Protein AF-A0A433B9A4-F1 (afdb_monomer)

Radius of gyration: 22.25 Å; Cα contacts (8 Å, |Δi|>4): 228; chains: 1; bounding box: 51×51×78 Å

Structure (mmCIF, N/CA/C/O backbone):
data_AF-A0A433B9A4-F1
#
_entry.id   AF-A0A433B9A4-F1
#
loop_
_atom_site.group_PDB
_atom_site.id
_atom_site.type_symbol
_atom_site.label_atom_id
_atom_site.label_alt_id
_atom_site.label_comp_id
_atom_site.label_asym_id
_atom_site.label_entity_id
_atom_site.label_seq_id
_atom_site.pdbx_PDB_ins_code
_atom_site.Cartn_x
_atom_site.Cartn_y
_atom_site.Cartn_z
_atom_site.occupancy
_atom_site.B_iso_or_equiv
_atom_site.auth_seq_id
_atom_site.auth_comp_id
_atom_site.auth_asym_id
_atom_site.auth_atom_id
_atom_site.pdbx_PDB_model_num
ATOM 1 N N . MET A 1 1 ? 5.596 29.756 -20.435 1.00 32.88 1 MET A N 1
ATOM 2 C CA . MET A 1 1 ? 4.342 29.156 -20.938 1.00 32.88 1 MET A CA 1
ATOM 3 C C . MET A 1 1 ? 4.020 27.939 -20.073 1.00 32.88 1 MET A C 1
ATOM 5 O O . MET A 1 1 ? 4.367 26.839 -20.456 1.00 32.88 1 MET A O 1
ATOM 9 N N . SER A 1 2 ? 3.648 28.043 -18.791 1.00 40.81 2 SER A N 1
ATOM 10 C CA . SER A 1 2 ? 2.499 28.721 -18.153 1.00 40.81 2 SER A CA 1
ATOM 11 C C . SER A 1 2 ? 1.181 28.430 -18.855 1.00 40.81 2 SER A C 1
ATOM 13 O O . SER A 1 2 ? 1.059 28.845 -20.002 1.00 40.81 2 SER A O 1
ATOM 15 N N . LEU A 1 3 ? 0.266 27.735 -18.163 1.00 27.86 3 LEU A N 1
ATOM 16 C CA . LEU A 1 3 ? -1.198 27.897 -18.197 1.00 27.86 3 LEU A CA 1
ATOM 17 C C . LEU A 1 3 ? -1.839 26.916 -17.190 1.00 27.86 3 LEU A C 1
ATOM 19 O O . LEU A 1 3 ? -2.413 25.891 -17.539 1.00 27.86 3 LEU A O 1
ATOM 23 N N . LEU A 1 4 ? -1.691 27.248 -15.906 1.00 36.28 4 LEU A N 1
ATOM 24 C CA . LEU A 1 4 ? -2.606 26.842 -14.839 1.00 36.28 4 LEU A CA 1
ATOM 25 C C . LEU A 1 4 ? -3.619 27.989 -14.703 1.00 36.28 4 LEU A C 1
ATOM 27 O O . LEU A 1 4 ? -3.313 29.044 -14.152 1.00 36.28 4 LEU A O 1
ATOM 31 N N . SER A 1 5 ? -4.800 27.805 -15.279 1.00 31.12 5 SER A N 1
ATOM 32 C CA . SER A 1 5 ? -6.015 28.602 -15.074 1.00 31.12 5 SER A CA 1
ATOM 33 C C . SER A 1 5 ? -7.192 27.621 -15.236 1.00 31.12 5 SER A C 1
ATOM 35 O O . SER A 1 5 ? -7.079 26.654 -15.976 1.00 31.12 5 SER A O 1
ATOM 37 N N . LEU A 1 6 ? -8.323 27.706 -14.538 1.00 26.66 6 LEU A N 1
ATOM 38 C CA . LEU A 1 6 ? -9.050 28.898 -14.149 1.00 26.66 6 LEU A CA 1
ATOM 39 C C . LEU A 1 6 ? -10.069 28.556 -13.037 1.00 26.66 6 LEU A C 1
ATOM 41 O O . LEU A 1 6 ? -10.872 27.637 -13.156 1.00 26.66 6 LEU A O 1
ATOM 45 N N . VAL A 1 7 ? -9.989 29.334 -11.959 1.00 28.73 7 VAL A N 1
ATOM 46 C CA . VAL A 1 7 ? -11.060 29.879 -11.107 1.00 28.73 7 VAL A CA 1
ATOM 47 C C . VAL A 1 7 ? -12.505 29.469 -11.435 1.00 28.73 7 VAL A C 1
ATOM 49 O O . VAL A 1 7 ? -13.042 29.904 -12.445 1.00 28.73 7 VAL A O 1
ATOM 52 N N . LEU A 1 8 ? -13.183 28.850 -10.459 1.00 27.45 8 LEU A N 1
ATOM 53 C CA . LEU A 1 8 ? -14.557 29.202 -10.070 1.00 27.45 8 LEU A CA 1
ATOM 54 C C . LEU A 1 8 ? -14.711 29.074 -8.538 1.00 27.45 8 LEU A C 1
ATOM 56 O O . LEU A 1 8 ? -14.925 27.993 -7.997 1.00 27.45 8 LEU A O 1
ATOM 60 N N . ARG A 1 9 ? -14.600 30.205 -7.829 1.00 27.55 9 ARG A N 1
ATOM 61 C CA . ARG A 1 9 ? -15.150 30.418 -6.477 1.00 27.55 9 ARG A CA 1
ATOM 62 C C . ARG A 1 9 ? -16.242 31.469 -6.592 1.00 27.55 9 ARG A C 1
ATOM 64 O O . ARG A 1 9 ? -15.954 32.516 -7.165 1.00 27.55 9 ARG A O 1
ATOM 71 N N . ASN A 1 10 ? -17.399 31.251 -5.961 1.00 30.45 10 ASN A N 1
ATOM 72 C CA . ASN A 1 10 ? -18.105 32.293 -5.200 1.00 30.45 10 ASN A CA 1
ATOM 73 C C . ASN A 1 10 ? -19.218 31.699 -4.281 1.00 30.45 10 ASN A C 1
ATOM 75 O O . ASN A 1 10 ? -19.436 30.493 -4.353 1.00 30.45 10 ASN A O 1
ATOM 79 N N . PRO A 1 11 ? -19.874 32.463 -3.374 1.00 37.62 11 PRO A N 1
ATOM 80 C CA . PRO A 1 11 ? -19.556 32.500 -1.932 1.00 37.62 11 PRO A CA 1
ATOM 81 C C . PRO A 1 11 ? -20.807 32.362 -1.017 1.00 37.62 11 PRO A C 1
ATOM 83 O O . PRO A 1 11 ? -21.912 32.259 -1.545 1.00 37.62 11 PRO A O 1
ATOM 86 N N . ARG A 1 12 ? -20.634 32.453 0.326 1.00 26.58 12 ARG A N 1
ATOM 87 C CA . ARG A 1 12 ? -21.522 33.077 1.375 1.00 26.58 12 ARG A CA 1
ATOM 88 C C . ARG A 1 12 ? -21.393 32.365 2.748 1.00 26.58 12 ARG A C 1
ATOM 90 O O . ARG A 1 12 ? -21.538 31.153 2.794 1.00 26.58 12 ARG A O 1
ATOM 97 N N . THR A 1 13 ? -20.814 33.005 3.789 1.00 28.53 13 THR A N 1
ATOM 98 C CA . THR A 1 13 ? -21.444 33.771 4.924 1.00 28.53 13 THR A CA 1
ATOM 99 C C . THR A 1 13 ? -22.304 32.876 5.851 1.00 28.53 13 THR A C 1
ATOM 101 O O . THR A 1 13 ? -23.030 32.049 5.330 1.00 28.53 13 THR A O 1
ATOM 104 N N . THR A 1 14 ? -22.362 32.924 7.193 1.00 25.27 14 THR A N 1
ATOM 105 C CA . THR A 1 14 ? -21.965 33.879 8.252 1.00 25.27 14 THR A CA 1
ATOM 106 C C . THR A 1 14 ? -22.206 33.226 9.639 1.00 25.27 14 THR A C 1
ATOM 108 O O . THR A 1 14 ? -23.175 32.500 9.799 1.00 25.27 14 THR A O 1
ATOM 111 N N . SER A 1 15 ? -21.318 33.536 10.591 1.00 24.58 15 SER A N 1
ATOM 112 C CA . SER A 1 15 ? -21.376 33.715 12.069 1.00 24.58 15 SER A CA 1
ATOM 113 C C . SER A 1 15 ? -22.583 33.367 12.994 1.00 24.58 15 SER A C 1
ATOM 115 O O . SER A 1 15 ? -23.736 33.533 12.612 1.00 24.58 15 SER A O 1
ATOM 117 N N . LEU A 1 16 ? -22.214 33.153 14.286 1.00 24.38 16 LEU A N 1
ATOM 118 C CA . LEU A 1 16 ? -22.933 33.258 15.596 1.00 24.38 16 LEU A CA 1
ATOM 119 C C . LEU A 1 16 ? -23.772 32.049 16.070 1.00 24.38 16 LEU A C 1
ATOM 121 O O . LEU A 1 16 ? -24.501 31.468 15.286 1.00 24.38 16 LEU A O 1
ATOM 125 N N . SER A 1 17 ? -23.851 31.642 17.347 1.00 23.88 17 SER A N 1
ATOM 126 C CA . SER A 1 17 ? -23.101 31.844 18.605 1.00 23.88 17 SER A CA 1
ATOM 127 C C . SER A 1 17 ? -23.7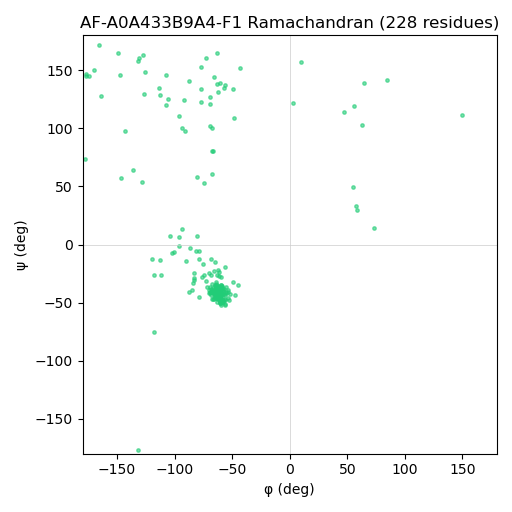63 30.969 19.698 1.00 23.88 17 SER A C 1
ATOM 129 O O . SER A 1 17 ? -24.984 30.879 19.702 1.00 23.88 17 SER A O 1
ATOM 131 N N . LEU A 1 18 ? -22.967 30.445 20.646 1.00 25.67 18 LEU A N 1
ATOM 132 C CA . LEU A 1 18 ? -23.285 30.108 22.057 1.00 25.67 18 LEU A CA 1
ATOM 133 C C . LEU A 1 18 ? -24.460 29.151 22.383 1.00 25.67 18 LEU A C 1
ATOM 135 O O . LEU A 1 18 ? -25.606 29.524 22.207 1.00 25.67 18 LEU A O 1
ATOM 139 N N . PHE A 1 19 ? -24.182 28.003 23.026 1.00 27.38 19 PHE A N 1
ATOM 140 C CA . PHE A 1 19 ? -24.814 27.587 24.300 1.00 27.38 19 PHE A CA 1
ATOM 141 C C . PHE A 1 19 ? -24.127 26.344 24.927 1.00 27.38 19 PHE A C 1
ATOM 143 O O . PHE A 1 19 ? -23.535 25.513 24.246 1.00 27.38 19 PHE A O 1
ATOM 150 N N . ASN A 1 20 ? -24.190 26.312 26.259 1.00 25.28 20 ASN A N 1
ATOM 151 C CA . ASN A 1 20 ? -23.534 25.496 27.295 1.00 25.28 20 ASN A CA 1
ATOM 152 C C . ASN A 1 20 ? -23.382 23.961 27.130 1.00 25.28 20 ASN A C 1
ATOM 154 O O . ASN A 1 20 ? -24.246 23.276 26.594 1.00 25.28 20 ASN A O 1
ATOM 158 N N . ARG A 1 21 ? -22.315 23.427 27.759 1.00 27.70 21 ARG A N 1
ATOM 159 C CA . ARG A 1 21 ? -22.070 21.998 28.080 1.00 27.70 21 ARG A CA 1
ATOM 160 C C . ARG A 1 21 ? -22.963 21.493 29.231 1.00 27.70 21 ARG A C 1
ATOM 162 O O . ARG A 1 21 ? -23.332 22.281 30.099 1.00 27.70 21 ARG A O 1
ATOM 169 N N . PRO A 1 22 ? -23.126 20.161 29.348 1.00 26.33 22 PRO A N 1
ATOM 170 C CA . PRO A 1 22 ? -22.621 19.484 30.550 1.00 26.33 22 PRO A CA 1
ATOM 171 C C . PRO A 1 22 ? -21.768 18.233 30.247 1.00 26.33 22 PRO A C 1
ATOM 173 O O . PRO A 1 22 ? -21.773 17.687 29.148 1.00 26.33 22 PRO A O 1
ATOM 176 N N . HIS A 1 23 ? -20.966 17.834 31.238 1.00 33.28 23 HIS A N 1
ATOM 177 C CA . HIS A 1 23 ? -19.971 16.754 31.213 1.00 33.28 23 HIS A CA 1
ATOM 178 C C . HIS A 1 23 ? -20.542 15.344 30.971 1.00 33.28 23 HIS A C 1
ATOM 180 O O . HIS A 1 23 ? -21.485 14.948 31.645 1.00 33.28 23 HIS A O 1
ATOM 186 N N . SER A 1 24 ? -19.867 14.534 30.141 1.00 25.58 24 SER A N 1
ATOM 187 C CA . SER A 1 24 ? -19.472 13.147 30.473 1.00 25.58 24 SER A CA 1
ATOM 188 C C . SER A 1 24 ? -18.642 12.495 29.353 1.00 25.58 24 SER A C 1
ATOM 190 O O . SER A 1 24 ? -18.855 12.753 28.174 1.00 25.58 24 SER A O 1
ATOM 192 N N . THR A 1 25 ? -17.685 11.664 29.785 1.00 24.98 25 THR A N 1
ATOM 193 C CA . THR A 1 25 ? -16.886 10.677 29.029 1.00 24.98 25 THR A CA 1
ATOM 194 C C . THR A 1 25 ? -15.974 11.230 27.924 1.00 24.98 25 THR A C 1
ATOM 196 O O . THR A 1 25 ? -16.406 11.540 26.820 1.00 24.98 25 THR A O 1
ATOM 199 N N . GLN A 1 26 ? -14.666 11.318 28.207 1.00 26.97 26 GLN A N 1
ATOM 200 C CA . GLN A 1 26 ? -13.634 11.597 27.199 1.00 26.97 26 GLN A CA 1
ATOM 201 C C . GLN A 1 26 ? -13.514 10.416 26.221 1.00 26.97 26 GLN A C 1
ATOM 203 O O . GLN A 1 26 ? -12.623 9.581 26.330 1.00 26.97 26 GLN A O 1
ATOM 208 N N . THR A 1 27 ? -14.408 10.348 25.240 1.00 30.27 27 THR A N 1
ATOM 209 C CA . THR A 1 27 ? -14.073 9.767 23.941 1.00 30.27 27 THR A CA 1
ATOM 210 C C . THR A 1 27 ? -13.096 10.748 23.304 1.00 30.27 27 THR A C 1
ATOM 212 O O . THR A 1 27 ? -13.409 11.933 23.185 1.00 30.27 27 THR A O 1
ATOM 215 N N . SER A 1 28 ? -11.885 10.313 22.968 1.00 35.38 28 SER A N 1
ATOM 216 C CA . SER A 1 28 ? -10.898 11.143 22.274 1.00 35.38 28 SER A CA 1
ATOM 217 C C . SER A 1 28 ? -11.400 11.462 20.864 1.00 35.38 28 SER A C 1
ATOM 219 O O . SER A 1 28 ? -11.026 10.806 19.897 1.00 35.38 28 SER A O 1
ATOM 221 N N . VAL A 1 29 ? -12.294 12.446 20.744 1.00 40.84 29 VAL A N 1
ATOM 222 C CA . VAL A 1 29 ? -12.803 12.940 19.465 1.00 40.84 29 VAL A CA 1
ATOM 223 C C . VAL A 1 29 ? -11.642 13.632 18.759 1.00 40.84 29 VAL A C 1
ATOM 225 O O . VAL A 1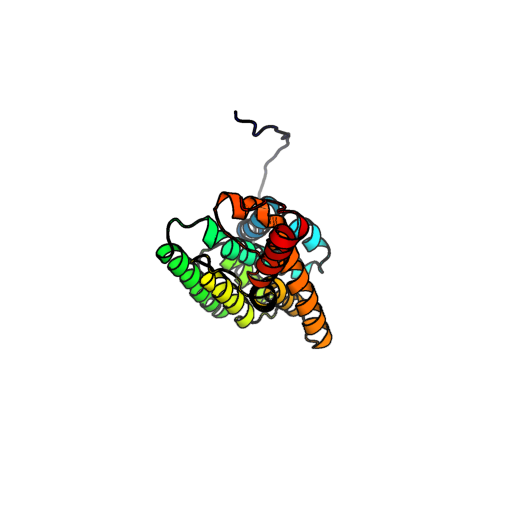 29 ? -11.277 14.761 19.087 1.00 40.84 29 VAL A O 1
ATOM 228 N N . ILE A 1 30 ? -11.019 12.931 17.814 1.00 48.12 30 ILE A N 1
ATOM 229 C CA . ILE A 1 30 ? -10.023 13.521 16.923 1.00 48.12 30 ILE A CA 1
ATOM 230 C C . ILE A 1 30 ? -10.735 14.617 16.106 1.00 48.12 30 ILE A C 1
ATOM 232 O O . ILE A 1 30 ? -11.816 14.360 15.571 1.00 48.12 30 ILE A O 1
ATOM 236 N N . PRO A 1 31 ? -10.185 15.843 16.005 1.00 49.34 31 PRO A N 1
ATOM 237 C CA . PRO A 1 31 ? -10.833 16.926 15.275 1.00 49.34 31 PRO A CA 1
ATOM 238 C C . PRO A 1 31 ? -11.110 16.544 13.816 1.00 49.34 31 PRO A C 1
ATOM 240 O O . PRO A 1 31 ? -10.227 16.028 13.128 1.00 49.34 31 PRO A O 1
ATOM 243 N N . LYS A 1 32 ? -12.326 16.849 13.348 1.00 52.47 32 LYS A N 1
ATOM 244 C CA . LYS A 1 32 ? -12.839 16.621 11.983 1.00 52.47 32 LYS A CA 1
ATOM 245 C C . LYS A 1 32 ? -11.845 17.022 10.874 1.00 52.47 32 LYS A C 1
ATOM 247 O O . LYS A 1 32 ? -11.692 16.284 9.906 1.00 52.47 32 LYS A O 1
ATOM 252 N N . GLU A 1 33 ? -11.072 18.087 11.109 1.00 54.12 33 GLU A N 1
ATOM 253 C CA . GLU A 1 33 ? -9.977 18.578 10.250 1.00 54.12 33 GLU A CA 1
ATOM 254 C C . GLU A 1 33 ? -8.972 17.502 9.811 1.00 54.12 33 GLU A C 1
ATOM 256 O O . GLU A 1 33 ? -8.399 17.588 8.727 1.00 54.12 33 GLU A O 1
ATOM 261 N N . LYS A 1 34 ? -8.723 16.480 10.637 1.00 52.62 34 LYS A N 1
ATOM 262 C CA . LYS A 1 34 ? -7.694 15.471 10.344 1.00 52.62 34 LYS A CA 1
ATOM 263 C C . LYS A 1 34 ? -8.203 14.366 9.416 1.00 52.62 34 LYS A C 1
ATOM 265 O O . LYS A 1 34 ? -7.433 13.855 8.607 1.00 52.62 34 LYS A O 1
ATOM 270 N N . LEU A 1 35 ? -9.498 14.045 9.482 1.00 55.69 35 LEU A N 1
ATOM 271 C CA . LEU A 1 35 ? -10.164 13.150 8.528 1.00 55.69 35 LEU A CA 1
ATOM 272 C C . LEU A 1 35 ? -10.339 13.843 7.165 1.00 55.69 35 LEU A C 1
ATOM 274 O O . LEU A 1 35 ? -10.155 13.222 6.117 1.00 55.69 35 LEU A O 1
ATOM 278 N N . ASP A 1 36 ? -10.607 15.152 7.201 1.00 63.56 36 ASP A N 1
ATOM 279 C CA . ASP A 1 36 ? -10.679 16.011 6.017 1.00 63.56 36 ASP A CA 1
ATOM 280 C C . ASP A 1 36 ? -9.346 16.027 5.246 1.00 63.56 36 ASP A C 1
ATOM 282 O O . ASP A 1 36 ? -9.348 16.148 4.022 1.00 63.56 36 ASP A O 1
ATOM 286 N N . SER A 1 37 ? -8.210 15.814 5.925 1.00 72.31 37 SER A N 1
ATOM 287 C CA . SER A 1 37 ? -6.898 15.682 5.280 1.00 72.31 37 SER A CA 1
ATOM 288 C C . SER A 1 37 ? -6.785 14.414 4.425 1.00 72.31 37 SER A C 1
ATOM 290 O O . SER A 1 37 ? -6.381 14.513 3.271 1.00 72.31 37 SER A O 1
ATOM 292 N N . ALA A 1 38 ? -7.194 13.239 4.922 1.00 76.25 38 ALA A N 1
ATOM 293 C CA . ALA A 1 38 ? -7.149 11.999 4.134 1.00 76.25 38 ALA A CA 1
ATOM 294 C C . ALA A 1 38 ? -8.092 12.058 2.918 1.00 76.25 38 ALA A C 1
ATOM 296 O O . ALA A 1 38 ? -7.729 11.651 1.813 1.00 76.25 38 ALA A O 1
ATOM 297 N N . LEU A 1 39 ? -9.285 12.625 3.111 1.00 82.94 39 LEU A N 1
ATOM 298 C CA . LEU A 1 39 ? -10.245 12.862 2.036 1.00 82.94 39 LEU A CA 1
ATOM 299 C C . LEU A 1 39 ? -9.707 13.870 1.008 1.00 82.94 39 LEU A C 1
ATOM 301 O O . LEU A 1 39 ? -9.815 13.626 -0.194 1.00 82.94 39 LEU A O 1
ATOM 305 N N . GLY A 1 40 ? -9.099 14.969 1.463 1.00 84.00 40 GLY A N 1
ATOM 306 C CA . GLY A 1 40 ? -8.460 15.974 0.611 1.00 84.00 40 GLY A CA 1
ATOM 307 C C . GLY A 1 40 ? -7.333 15.387 -0.239 1.00 84.00 40 GLY A C 1
ATOM 308 O O . GLY A 1 40 ? -7.334 15.572 -1.453 1.00 84.00 40 GLY A O 1
ATOM 309 N N . PHE A 1 41 ? -6.456 14.581 0.369 1.00 79.56 41 PHE A N 1
ATOM 310 C CA . PHE A 1 41 ? -5.399 13.848 -0.338 1.00 79.56 41 PHE A CA 1
ATOM 311 C C . PHE A 1 41 ? -5.964 12.965 -1.452 1.00 79.56 41 PHE A C 1
ATOM 313 O O . PHE A 1 41 ? -5.483 13.015 -2.581 1.00 79.56 41 PHE A O 1
ATOM 320 N N . CYS A 1 42 ? -7.010 12.185 -1.159 1.00 85.81 42 CYS A N 1
ATOM 321 C CA . CYS A 1 42 ? -7.649 11.347 -2.173 1.00 85.81 42 CYS A CA 1
ATOM 322 C C . CYS A 1 42 ? -8.264 12.199 -3.289 1.00 85.81 42 CYS A C 1
ATOM 324 O O . CYS A 1 42 ? -8.107 11.886 -4.461 1.00 85.81 42 CYS A O 1
ATOM 326 N N . ARG A 1 43 ? -8.930 13.306 -2.950 1.00 89.00 43 ARG A N 1
ATOM 327 C CA . ARG A 1 43 ? -9.556 14.187 -3.942 1.00 89.00 43 ARG A CA 1
ATOM 328 C C . ARG A 1 43 ? -8.540 14.823 -4.895 1.00 89.00 43 ARG A C 1
ATOM 330 O O . ARG A 1 43 ? -8.862 15.011 -6.065 1.00 89.00 43 ARG A O 1
ATOM 337 N N . GLU A 1 44 ? -7.357 15.172 -4.402 1.00 88.38 44 GLU A N 1
ATOM 338 C CA . GLU A 1 44 ? -6.313 15.841 -5.184 1.00 88.38 44 GLU A CA 1
ATOM 339 C C . GLU A 1 44 ? -5.435 14.864 -5.974 1.00 88.38 44 GLU A C 1
ATOM 341 O O . GLU A 1 44 ? -5.069 15.158 -7.111 1.00 88.38 44 GLU A O 1
ATOM 346 N N . LEU A 1 45 ? -5.101 13.709 -5.389 1.00 86.00 45 LEU A N 1
ATOM 347 C CA . LEU A 1 45 ? -4.073 12.802 -5.914 1.00 86.00 45 LEU A CA 1
ATOM 348 C C . LEU A 1 45 ? -4.621 11.460 -6.426 1.00 86.00 45 LEU A C 1
ATOM 350 O O . LEU A 1 45 ? -3.902 10.744 -7.120 1.00 86.00 45 LEU A O 1
ATOM 354 N N . ASP A 1 46 ? -5.873 11.115 -6.114 1.00 88.75 46 ASP A N 1
ATOM 355 C CA . ASP A 1 46 ? -6.522 9.859 -6.517 1.00 88.75 46 ASP A CA 1
ATOM 356 C C . ASP A 1 46 ? -8.033 10.060 -6.757 1.00 88.75 46 ASP A C 1
ATOM 358 O O . ASP A 1 46 ? -8.898 9.454 -6.116 1.00 88.75 46 ASP A O 1
ATOM 362 N N . TYR A 1 47 ? -8.353 10.986 -7.669 1.00 91.38 47 TYR A N 1
ATOM 363 C CA . TYR A 1 47 ? -9.724 11.442 -7.912 1.00 91.38 47 TYR A CA 1
ATOM 364 C C . TYR A 1 47 ? -10.675 10.307 -8.323 1.00 91.38 47 TYR A C 1
ATOM 366 O O . TYR A 1 47 ? -11.823 10.274 -7.883 1.00 91.38 47 TYR A O 1
ATOM 374 N N . GLU A 1 48 ? -10.195 9.353 -9.125 1.00 89.19 48 GLU A N 1
ATOM 375 C CA . GLU A 1 48 ? -10.982 8.191 -9.550 1.00 89.19 48 GLU A CA 1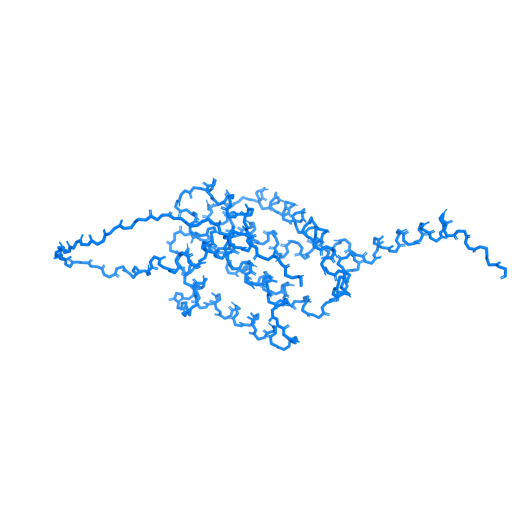
ATOM 376 C C . GLU A 1 48 ? -11.436 7.365 -8.342 1.00 89.19 48 GLU A C 1
ATOM 378 O O . GLU A 1 48 ? -12.628 7.102 -8.182 1.00 89.19 48 GLU A O 1
ATOM 383 N N . ASN A 1 49 ? -10.520 7.018 -7.430 1.00 89.56 49 ASN A N 1
ATOM 384 C CA . ASN A 1 49 ? -10.897 6.258 -6.241 1.00 89.56 49 ASN A CA 1
ATOM 385 C C . ASN A 1 49 ? -11.675 7.104 -5.233 1.00 89.56 49 ASN A C 1
ATOM 387 O O . ASN A 1 49 ? -12.557 6.563 -4.568 1.00 89.56 49 ASN A O 1
ATOM 391 N N . TYR A 1 50 ? -11.422 8.413 -5.148 1.00 92.00 50 TYR A N 1
ATOM 392 C CA . TYR A 1 50 ? -12.249 9.330 -4.359 1.00 92.00 50 TYR A CA 1
ATOM 393 C C . TYR A 1 50 ? -13.729 9.253 -4.771 1.00 92.00 50 TYR A C 1
ATOM 395 O O . TYR A 1 50 ? -14.598 9.195 -3.902 1.00 92.00 50 TYR A O 1
ATOM 403 N N . LEU A 1 51 ? -14.025 9.173 -6.074 1.00 93.81 51 LEU A N 1
ATOM 404 C CA . LEU A 1 51 ? -15.393 8.986 -6.573 1.00 93.81 51 LEU A CA 1
ATOM 405 C C . LEU A 1 51 ? -15.964 7.590 -6.280 1.00 93.81 51 LEU A C 1
ATOM 407 O O . LEU A 1 51 ? -17.183 7.439 -6.194 1.00 93.81 51 LEU A O 1
ATOM 411 N N . CYS A 1 52 ? -15.107 6.584 -6.102 1.00 93.00 52 CYS A N 1
ATOM 412 C CA . CYS A 1 52 ? -15.518 5.211 -5.811 1.00 93.00 52 CYS A CA 1
ATOM 413 C C . CYS A 1 52 ? -15.809 4.955 -4.321 1.00 93.00 52 CYS A C 1
ATOM 415 O O . CYS A 1 52 ? -16.634 4.101 -3.998 1.00 93.00 52 CYS A O 1
ATOM 417 N N . VAL A 1 53 ? -15.171 5.678 -3.390 1.00 93.88 53 VAL A N 1
ATOM 418 C CA . VAL A 1 53 ? -15.369 5.459 -1.941 1.00 93.88 53 VAL A CA 1
ATOM 419 C C . VAL A 1 53 ? -16.837 5.596 -1.486 1.00 93.88 53 VAL A C 1
ATOM 421 O O . VAL A 1 53 ? -17.270 4.779 -0.671 1.00 93.88 53 VAL A O 1
ATOM 424 N N . PRO A 1 54 ? -17.653 6.537 -2.004 1.00 94.44 54 PRO A N 1
ATOM 425 C CA . PRO A 1 54 ? -19.072 6.634 -1.657 1.00 94.44 54 PRO A CA 1
ATOM 426 C C . PRO A 1 54 ? -19.914 5.370 -1.901 1.00 94.44 54 PRO A C 1
ATOM 428 O O . PRO A 1 54 ? -20.983 5.256 -1.303 1.00 94.44 54 PRO A O 1
ATOM 431 N N . PHE A 1 55 ? -19.454 4.426 -2.734 1.00 94.31 55 PHE A N 1
ATOM 432 C CA . PHE A 1 55 ? -20.141 3.149 -2.968 1.00 94.31 55 PHE A CA 1
ATOM 433 C C . PHE A 1 55 ? -19.912 2.114 -1.854 1.00 94.31 55 PHE A C 1
ATOM 435 O O . PHE A 1 55 ? -20.638 1.124 -1.784 1.00 94.31 55 PHE A O 1
ATOM 442 N N . PHE A 1 56 ? -18.954 2.341 -0.951 1.00 94.12 56 PHE A N 1
ATOM 443 C CA . PHE A 1 56 ? -18.801 1.525 0.252 1.00 94.12 56 PHE A CA 1
ATOM 444 C C . PHE A 1 56 ? -19.858 1.902 1.309 1.00 94.12 56 PHE A C 1
ATOM 446 O O . PHE A 1 56 ? -20.285 3.062 1.369 1.00 94.12 56 PHE A O 1
ATOM 453 N N . PRO A 1 57 ? -20.260 0.973 2.201 1.00 93.25 57 PRO A N 1
ATOM 454 C CA . PRO A 1 57 ? -21.120 1.284 3.339 1.00 93.25 57 PRO A CA 1
ATOM 455 C C . PRO A 1 57 ? -20.624 2.494 4.143 1.00 93.25 57 PRO A C 1
ATOM 457 O O . PRO A 1 57 ? -19.447 2.583 4.491 1.00 93.25 57 PRO A O 1
ATOM 460 N N . ARG A 1 58 ? -21.532 3.419 4.488 1.00 92.25 58 ARG A N 1
ATOM 461 C CA . ARG A 1 58 ? -21.188 4.680 5.180 1.00 92.25 58 ARG A CA 1
ATOM 462 C C . ARG A 1 58 ? -20.253 4.518 6.391 1.00 92.25 58 ARG A C 1
ATOM 464 O O . ARG A 1 58 ? -19.324 5.318 6.483 1.00 92.25 58 ARG A O 1
ATOM 471 N N . PRO A 1 59 ? -20.433 3.522 7.286 1.00 91.69 59 PRO A N 1
ATOM 472 C CA . PRO A 1 59 ? -19.578 3.381 8.466 1.00 91.69 59 PRO A CA 1
ATOM 473 C C . PRO A 1 59 ? -18.098 3.136 8.148 1.00 91.69 59 PRO A C 1
ATOM 475 O O . PRO A 1 59 ? -17.247 3.511 8.945 1.00 91.69 59 PRO A O 1
ATOM 478 N N . ILE A 1 60 ? -17.781 2.548 6.989 1.00 94.00 60 ILE A N 1
ATOM 479 C CA . ILE A 1 60 ? -16.404 2.179 6.627 1.00 94.00 60 ILE A CA 1
ATOM 480 C C . ILE A 1 60 ? -15.749 3.146 5.636 1.00 94.00 60 ILE A C 1
ATOM 482 O O . ILE A 1 60 ? -14.555 3.034 5.371 1.00 94.00 60 ILE A O 1
ATOM 486 N N . GLN A 1 61 ? -16.491 4.115 5.090 1.00 94.38 61 GLN A N 1
ATOM 487 C CA . GLN A 1 61 ? -15.935 5.110 4.163 1.00 94.38 61 GLN A CA 1
ATOM 488 C C . GLN A 1 61 ? -14.723 5.867 4.747 1.00 94.38 61 GLN A C 1
ATOM 490 O O . GLN A 1 61 ? -13.741 6.032 4.021 1.00 94.38 61 GLN A O 1
ATOM 495 N N . PRO A 1 62 ? -14.702 6.271 6.038 1.00 92.75 62 PRO A N 1
ATOM 496 C CA . PRO A 1 62 ? -13.503 6.842 6.657 1.00 92.75 62 PRO A CA 1
ATOM 497 C C . PRO A 1 62 ? -12.273 5.931 6.572 1.00 92.75 62 PRO A C 1
ATOM 499 O O . PRO A 1 62 ? -11.186 6.397 6.230 1.00 92.75 62 PRO A O 1
ATOM 502 N N . ALA A 1 63 ? -12.448 4.629 6.827 1.00 94.88 63 ALA A N 1
ATOM 503 C CA . ALA A 1 63 ? -11.374 3.646 6.721 1.00 94.88 63 ALA A CA 1
ATOM 504 C C . ALA A 1 63 ? -10.874 3.532 5.275 1.00 94.88 63 ALA A C 1
ATOM 506 O O . ALA A 1 63 ? -9.669 3.528 5.039 1.00 94.88 63 ALA A O 1
ATOM 507 N N . GLN A 1 64 ? -11.784 3.537 4.299 1.00 95.88 64 GLN A N 1
ATOM 508 C CA . GLN A 1 64 ? -11.438 3.503 2.877 1.00 95.88 64 GLN A CA 1
ATOM 509 C C . GLN A 1 64 ? -10.590 4.709 2.453 1.00 95.88 64 GLN A C 1
ATOM 511 O O . GLN A 1 64 ? -9.560 4.530 1.802 1.00 95.88 64 GLN A O 1
ATOM 516 N N . TYR A 1 65 ? -10.954 5.926 2.869 1.00 94.88 65 TYR A N 1
ATOM 517 C CA . TYR A 1 65 ? -10.129 7.110 2.608 1.00 94.88 65 TYR A CA 1
ATOM 518 C C . TYR A 1 65 ? -8.764 7.034 3.304 1.00 94.88 65 TYR A C 1
ATOM 520 O O . TYR A 1 65 ? -7.759 7.392 2.695 1.00 94.88 65 TYR A O 1
ATOM 528 N N . ALA A 1 66 ? -8.693 6.536 4.543 1.00 95.81 66 ALA A N 1
ATOM 529 C CA . ALA A 1 66 ? -7.424 6.384 5.258 1.00 95.81 66 ALA A CA 1
ATOM 530 C C . ALA A 1 66 ? -6.479 5.384 4.563 1.00 95.81 66 ALA A C 1
ATOM 532 O O . ALA A 1 66 ? -5.296 5.675 4.379 1.00 95.81 66 ALA A O 1
ATOM 533 N N . LEU A 1 67 ? -7.008 4.238 4.118 1.00 97.12 67 LEU A N 1
ATOM 534 C CA . LEU A 1 67 ? -6.265 3.227 3.358 1.00 97.12 67 LEU A CA 1
ATOM 535 C C . LEU A 1 67 ? -5.747 3.779 2.022 1.00 97.12 67 LEU A C 1
ATOM 537 O O . LEU A 1 67 ? -4.590 3.556 1.660 1.00 97.12 67 LEU A O 1
ATOM 541 N N . ARG A 1 68 ? -6.583 4.535 1.300 1.00 95.81 68 ARG A N 1
ATOM 542 C CA . ARG A 1 68 ? -6.197 5.183 0.037 1.00 95.81 68 ARG A CA 1
ATOM 543 C C . ARG A 1 68 ? -5.134 6.255 0.256 1.00 95.81 68 ARG A C 1
ATOM 545 O O . ARG A 1 68 ? -4.120 6.230 -0.434 1.00 95.81 68 ARG A O 1
ATOM 552 N N . ALA A 1 69 ? -5.310 7.126 1.249 1.00 95.56 69 ALA A N 1
ATOM 553 C CA . ALA A 1 69 ? -4.334 8.155 1.597 1.00 95.56 69 ALA A CA 1
ATOM 554 C C . ALA A 1 69 ? -2.972 7.548 1.969 1.00 95.56 69 ALA A C 1
ATOM 556 O O . ALA A 1 69 ? -1.944 8.010 1.479 1.00 95.56 69 ALA A O 1
ATOM 557 N N . PHE A 1 70 ? -2.961 6.462 2.751 1.00 97.44 70 PHE A N 1
ATOM 558 C CA . PHE A 1 70 ? -1.747 5.686 3.014 1.00 97.44 70 PHE A CA 1
ATOM 559 C C . PHE A 1 70 ? -1.098 5.195 1.717 1.00 97.44 70 PHE A C 1
ATOM 561 O O . PHE A 1 70 ? 0.084 5.443 1.494 1.00 97.44 70 PHE A O 1
ATOM 568 N N . ASN A 1 71 ? -1.857 4.543 0.832 1.00 97.19 71 ASN A N 1
ATOM 569 C CA . ASN A 1 71 ? -1.302 4.033 -0.420 1.00 97.19 71 ASN A CA 1
ATOM 570 C C . ASN A 1 71 ? -0.711 5.148 -1.303 1.00 97.19 71 ASN A C 1
ATOM 572 O O . ASN A 1 71 ? 0.365 4.953 -1.866 1.00 97.19 71 ASN A O 1
ATOM 576 N N . ILE A 1 72 ? -1.377 6.304 -1.400 1.00 94.44 72 ILE A N 1
ATOM 577 C CA . ILE A 1 72 ? -0.884 7.483 -2.134 1.00 94.44 72 ILE A CA 1
ATOM 578 C C . ILE A 1 72 ? 0.459 7.943 -1.564 1.00 94.44 72 ILE A C 1
ATOM 580 O O . ILE A 1 72 ? 1.425 8.112 -2.308 1.00 94.44 72 ILE A O 1
ATOM 584 N N . GLU A 1 73 ? 0.538 8.096 -0.245 1.00 94.69 73 GLU A N 1
ATOM 585 C CA . GLU A 1 73 ? 1.739 8.559 0.441 1.00 94.69 73 GLU A CA 1
ATOM 586 C C . GLU A 1 73 ? 2.921 7.614 0.199 1.00 94.69 73 GLU A C 1
ATOM 588 O O . GLU A 1 73 ? 3.961 8.065 -0.286 1.00 94.69 73 GLU A O 1
ATOM 593 N N . ILE A 1 74 ? 2.756 6.299 0.409 1.00 96.88 74 ILE A N 1
ATOM 594 C CA . ILE A 1 74 ? 3.840 5.334 0.151 1.00 96.88 74 ILE A CA 1
ATOM 595 C C . ILE A 1 74 ? 4.208 5.309 -1.343 1.00 96.88 74 ILE A C 1
ATOM 597 O O . ILE A 1 74 ? 5.389 5.237 -1.688 1.00 96.88 74 ILE A O 1
ATOM 601 N N . ALA A 1 75 ? 3.227 5.401 -2.249 1.00 94.38 75 ALA A N 1
ATOM 602 C CA . ALA A 1 75 ? 3.477 5.435 -3.690 1.00 94.38 75 ALA A CA 1
ATOM 603 C C . ALA A 1 75 ? 4.294 6.657 -4.127 1.00 94.38 75 ALA A C 1
ATOM 605 O O . ALA A 1 75 ? 5.137 6.548 -5.018 1.00 94.38 75 ALA A O 1
ATOM 606 N N . SER A 1 76 ? 4.074 7.797 -3.475 1.00 92.69 76 SER A N 1
ATOM 607 C CA . SER A 1 76 ? 4.738 9.062 -3.783 1.00 92.69 76 SER A CA 1
ATOM 608 C C . SER A 1 76 ? 6.192 9.136 -3.307 1.00 92.69 76 SER A C 1
ATOM 610 O O . SER A 1 76 ? 6.943 9.991 -3.779 1.00 92.69 76 SER A O 1
ATOM 612 N N . VAL A 1 77 ? 6.624 8.257 -2.388 1.00 93.75 77 VAL A N 1
ATOM 613 C CA . VAL A 1 77 ? 7.970 8.327 -1.788 1.00 93.75 77 VAL A CA 1
ATOM 614 C C . VAL A 1 77 ? 9.048 8.305 -2.865 1.00 93.75 77 VAL A C 1
ATOM 616 O O . VAL A 1 77 ? 9.922 9.165 -2.853 1.00 93.75 77 VAL A O 1
ATOM 619 N N . ARG A 1 78 ? 8.957 7.388 -3.835 1.00 90.81 78 ARG A N 1
ATOM 620 C CA . ARG A 1 78 ? 9.956 7.252 -4.909 1.00 90.81 78 ARG A CA 1
ATOM 621 C C . ARG A 1 78 ? 10.120 8.529 -5.737 1.00 90.81 78 ARG A C 1
ATOM 623 O O . ARG A 1 78 ? 11.234 8.847 -6.136 1.00 90.81 78 ARG A O 1
ATOM 630 N N . GLU A 1 79 ? 9.034 9.258 -5.987 1.00 89.25 79 GLU A N 1
ATOM 631 C CA . GLU A 1 79 ? 9.061 10.473 -6.814 1.00 89.25 79 GLU A CA 1
ATOM 632 C C . GLU A 1 79 ? 9.324 11.755 -6.007 1.00 89.25 79 GLU A C 1
ATOM 634 O O . GLU A 1 79 ? 9.643 12.791 -6.585 1.00 89.25 79 GLU A O 1
ATOM 639 N N . SER A 1 80 ? 9.203 11.704 -4.677 1.00 86.88 80 SER A N 1
ATOM 640 C CA . SER A 1 80 ? 9.335 12.875 -3.795 1.00 86.88 80 SER A CA 1
ATOM 641 C C . SER A 1 80 ? 10.691 12.994 -3.095 1.00 86.88 80 SER A C 1
ATOM 643 O O . SER A 1 80 ? 10.943 13.998 -2.425 1.00 86.88 80 SER A O 1
ATOM 645 N N . VAL A 1 81 ? 11.572 11.998 -3.226 1.00 88.00 81 VAL A N 1
ATOM 646 C CA . VAL A 1 81 ? 12.896 11.985 -2.585 1.00 88.00 81 VAL A CA 1
ATOM 647 C C . VAL A 1 81 ? 14.022 12.204 -3.590 1.00 88.00 81 VAL A C 1
ATOM 649 O O . VAL A 1 81 ? 13.960 11.763 -4.732 1.00 88.00 81 VAL A O 1
ATOM 652 N N . SER A 1 82 ? 15.080 12.885 -3.146 1.00 81.19 82 SER A N 1
ATOM 653 C CA . SER A 1 82 ? 16.246 13.212 -3.976 1.00 81.19 82 SER A CA 1
ATOM 654 C C . SER A 1 82 ? 17.272 12.083 -4.070 1.00 81.19 82 SER A C 1
ATOM 656 O O . SER A 1 82 ? 18.044 12.043 -5.025 1.00 81.19 82 SER A O 1
ATOM 658 N N . ASN A 1 83 ? 17.312 11.179 -3.086 1.00 88.31 83 ASN A N 1
ATOM 659 C CA . ASN A 1 83 ? 18.195 10.017 -3.090 1.00 88.31 83 ASN A CA 1
ATOM 660 C C . ASN A 1 83 ? 17.576 8.819 -2.353 1.00 88.31 83 ASN A C 1
ATOM 662 O O . ASN A 1 83 ? 16.621 8.948 -1.579 1.00 88.31 83 ASN A O 1
ATOM 666 N N . GLN A 1 84 ? 18.167 7.645 -2.580 1.00 89.94 84 GLN A N 1
ATOM 667 C CA . GLN A 1 84 ? 17.698 6.370 -2.041 1.00 89.94 84 GLN A CA 1
ATOM 668 C C . GLN A 1 84 ? 17.704 6.330 -0.508 1.00 89.94 84 GLN A C 1
ATOM 670 O O . GLN A 1 84 ? 16.782 5.781 0.091 1.00 89.94 84 GLN A O 1
ATOM 675 N N . THR A 1 85 ? 18.713 6.917 0.141 1.00 94.06 85 THR A N 1
ATOM 676 C CA . THR A 1 85 ? 18.831 6.922 1.606 1.00 94.06 85 THR A CA 1
ATOM 677 C C . THR A 1 85 ? 17.635 7.613 2.253 1.00 94.06 85 THR A C 1
ATOM 679 O O . THR A 1 85 ? 17.029 7.062 3.169 1.00 94.06 85 THR A O 1
ATOM 682 N N . ILE A 1 86 ? 17.232 8.775 1.730 1.00 94.50 86 ILE A N 1
ATOM 683 C CA . ILE A 1 86 ? 16.050 9.502 2.209 1.00 94.50 86 ILE A CA 1
ATOM 684 C C . ILE A 1 86 ? 14.778 8.685 1.950 1.00 94.50 86 ILE A C 1
ATOM 686 O O . ILE A 1 86 ? 13.907 8.617 2.818 1.00 94.50 86 ILE A O 1
ATOM 690 N N . GLY A 1 87 ? 14.684 8.022 0.792 1.00 95.75 87 GLY A N 1
ATOM 691 C CA . GLY A 1 87 ? 13.595 7.090 0.488 1.00 95.75 87 GLY A CA 1
ATOM 692 C C . GLY A 1 87 ? 13.469 5.977 1.529 1.00 95.75 87 GLY A C 1
ATOM 693 O O . GLY A 1 87 ? 12.398 5.798 2.105 1.00 95.75 87 GLY A O 1
ATOM 694 N N . LYS A 1 88 ? 14.573 5.294 1.848 1.00 96.94 88 LYS A N 1
ATOM 695 C CA . LYS A 1 88 ? 14.619 4.240 2.875 1.00 96.94 88 LYS A CA 1
ATOM 696 C C . LYS A 1 88 ? 14.247 4.761 4.261 1.00 96.94 88 LYS A C 1
ATOM 698 O O . LYS A 1 88 ? 13.469 4.120 4.959 1.00 96.94 88 LYS A O 1
ATOM 703 N N . MET A 1 89 ? 14.723 5.950 4.641 1.00 97.25 89 MET A N 1
ATOM 704 C CA . MET A 1 89 ? 14.332 6.587 5.905 1.00 97.25 89 MET A CA 1
ATOM 705 C C . MET A 1 89 ? 12.822 6.854 5.974 1.00 97.25 89 MET A C 1
ATOM 707 O O . MET A 1 89 ? 12.207 6.589 7.004 1.00 97.25 89 MET A O 1
ATOM 711 N N . ARG A 1 90 ? 12.202 7.329 4.883 1.00 96.56 90 ARG A N 1
ATOM 712 C CA . ARG A 1 90 ? 10.741 7.519 4.819 1.00 96.56 90 ARG A CA 1
ATOM 713 C C . ARG A 1 90 ? 9.980 6.196 4.888 1.00 96.56 90 ARG A C 1
ATOM 715 O O . ARG A 1 90 ? 8.984 6.118 5.600 1.00 96.56 90 ARG A O 1
ATOM 722 N N . MET A 1 91 ? 10.446 5.158 4.194 1.00 98.00 91 MET A N 1
ATOM 723 C CA . MET A 1 91 ? 9.836 3.826 4.280 1.00 98.00 91 MET A CA 1
ATOM 724 C C . MET A 1 91 ? 9.934 3.262 5.701 1.00 98.00 91 MET A C 1
ATOM 726 O O . MET A 1 91 ? 8.948 2.740 6.219 1.00 98.00 91 MET A O 1
ATOM 730 N N . GLN A 1 92 ? 11.078 3.438 6.369 1.00 98.25 92 GLN A N 1
ATOM 731 C CA . GLN A 1 92 ? 11.252 3.027 7.761 1.00 98.25 92 GLN A CA 1
ATOM 732 C C . GLN A 1 92 ? 10.328 3.796 8.708 1.00 98.25 92 GLN A C 1
ATOM 734 O O . GLN A 1 92 ? 9.632 3.170 9.503 1.00 98.25 92 GLN A O 1
ATOM 739 N N . PHE A 1 93 ? 10.234 5.121 8.560 1.00 97.75 93 PHE A N 1
ATOM 740 C CA . PHE A 1 93 ? 9.269 5.931 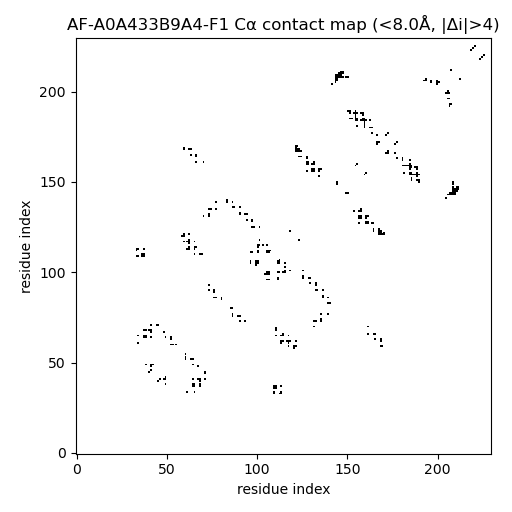9.305 1.00 97.75 93 PHE A CA 1
ATOM 741 C C . PHE A 1 93 ? 7.843 5.382 9.168 1.00 97.75 93 PHE A C 1
ATOM 743 O O . PHE A 1 93 ? 7.114 5.297 10.156 1.00 97.75 93 PHE A O 1
ATOM 750 N N . TRP A 1 94 ? 7.440 4.972 7.962 1.00 98.38 94 TRP A N 1
ATOM 751 C CA . TRP A 1 94 ? 6.119 4.391 7.737 1.00 98.38 94 TRP A CA 1
ATOM 752 C C . TRP A 1 94 ? 5.948 3.011 8.373 1.00 98.38 94 TRP A C 1
ATOM 754 O O . TRP A 1 94 ? 4.877 2.745 8.914 1.00 98.38 94 TRP A O 1
ATOM 764 N N . ARG A 1 95 ? 6.979 2.155 8.400 1.00 98.62 95 ARG A N 1
ATOM 765 C CA . ARG A 1 95 ? 6.920 0.887 9.155 1.00 98.62 95 ARG A CA 1
ATOM 766 C C . ARG A 1 95 ? 6.693 1.133 10.640 1.00 98.62 95 ARG A C 1
ATOM 768 O O . ARG A 1 95 ? 5.760 0.569 11.210 1.00 98.62 95 ARG A O 1
ATOM 775 N N . ASP A 1 96 ? 7.488 2.025 11.223 1.00 98.56 96 ASP A N 1
ATOM 776 C CA . ASP A 1 96 ? 7.406 2.369 12.642 1.00 98.56 96 ASP A CA 1
ATOM 777 C C . ASP A 1 96 ? 6.066 3.046 12.966 1.00 98.56 96 ASP A C 1
ATOM 779 O O . ASP A 1 96 ? 5.500 2.847 14.041 1.00 98.56 96 ASP A O 1
ATOM 783 N N . THR A 1 97 ? 5.535 3.838 12.029 1.00 98.50 97 THR A N 1
ATOM 784 C CA . THR A 1 97 ? 4.217 4.476 12.138 1.00 98.50 97 THR A CA 1
ATOM 785 C C . THR A 1 97 ? 3.104 3.440 12.176 1.00 98.50 97 THR A C 1
ATOM 787 O O . THR A 1 97 ? 2.217 3.547 13.018 1.00 98.50 97 THR A O 1
ATOM 790 N N . ILE A 1 98 ? 3.144 2.423 11.309 1.00 98.56 98 ILE A N 1
ATOM 791 C CA . ILE A 1 98 ? 2.162 1.334 11.335 1.00 98.56 98 ILE A CA 1
ATOM 792 C C . ILE A 1 98 ? 2.233 0.592 12.674 1.00 98.56 98 ILE A C 1
ATOM 794 O O . ILE A 1 98 ? 1.199 0.406 13.310 1.00 98.56 98 ILE A O 1
ATOM 798 N N . ASP A 1 99 ? 3.425 0.259 13.169 1.00 98.50 99 ASP A N 1
ATOM 799 C CA . ASP A 1 99 ? 3.568 -0.389 14.481 1.00 98.50 99 ASP A CA 1
ATOM 800 C C . ASP A 1 99 ? 2.985 0.462 15.620 1.00 98.50 99 ASP A C 1
ATOM 802 O O . ASP A 1 99 ? 2.245 -0.038 16.469 1.00 98.50 99 ASP A O 1
ATOM 806 N N . GLN A 1 100 ? 3.232 1.771 15.596 1.00 98.44 100 GLN A N 1
ATOM 807 C CA . GLN A 1 100 ? 2.672 2.729 16.550 1.00 98.44 100 GLN A CA 1
ATOM 808 C C . GLN A 1 100 ? 1.144 2.861 16.460 1.00 98.44 100 GLN A C 1
ATOM 810 O O . GLN A 1 100 ? 0.470 2.904 17.492 1.00 98.44 100 GLN A O 1
ATOM 815 N N . VAL A 1 101 ? 0.583 2.898 15.249 1.00 98.19 101 VAL A N 1
ATOM 816 C CA . VAL A 1 101 ? -0.867 2.944 15.004 1.00 98.19 101 VAL A CA 1
ATOM 817 C C . VAL A 1 101 ? -1.544 1.703 15.590 1.00 98.19 101 VAL A C 1
ATOM 819 O O . VAL A 1 101 ? -2.497 1.827 16.359 1.00 98.19 101 VAL A O 1
ATOM 822 N N . PHE A 1 102 ? -1.004 0.514 15.319 1.00 98.06 102 PHE A N 1
ATOM 823 C CA . PHE A 1 102 ? -1.523 -0.744 15.864 1.00 98.06 102 PHE A CA 1
ATOM 824 C C . PHE A 1 102 ? -1.318 -0.871 17.383 1.00 98.06 102 PHE A C 1
ATOM 826 O O . PHE A 1 102 ? -2.127 -1.497 18.067 1.00 98.06 102 PHE A O 1
ATOM 833 N N . ALA A 1 103 ? -0.301 -0.208 17.940 1.00 97.75 103 ALA A N 1
ATOM 834 C CA . ALA A 1 103 ? -0.092 -0.073 19.382 1.00 97.75 103 ALA A CA 1
ATOM 835 C C . ALA A 1 103 ? -0.952 1.026 20.046 1.00 97.75 103 ALA A C 1
ATOM 837 O O . ALA A 1 103 ? -0.747 1.323 21.226 1.00 97.75 103 ALA A O 1
ATOM 838 N N . LYS A 1 104 ? -1.902 1.639 19.319 1.00 96.75 104 LYS A N 1
ATOM 839 C CA . LYS A 1 104 ? -2.763 2.748 19.783 1.00 96.75 104 LYS A CA 1
ATOM 840 C C . LYS A 1 104 ? -1.984 3.988 20.244 1.00 96.75 104 LYS A C 1
ATOM 842 O O . LYS A 1 104 ? -2.431 4.727 21.120 1.00 96.75 104 LYS A O 1
ATOM 847 N N . LYS A 1 105 ? -0.809 4.222 19.659 1.00 97.38 105 LYS A N 1
ATOM 848 C CA . LYS A 1 105 ? 0.057 5.384 19.912 1.00 97.38 105 LYS A CA 1
ATOM 849 C C . LYS A 1 105 ? 0.439 6.075 18.595 1.00 97.38 105 LYS A C 1
ATOM 851 O O . LYS A 1 105 ? 1.629 6.231 18.335 1.00 97.38 105 LYS A O 1
ATOM 856 N N . PRO A 1 106 ? -0.526 6.456 17.735 1.00 96.69 106 PRO A N 1
ATOM 857 C CA . PRO A 1 106 ? -0.207 7.032 16.434 1.00 96.69 106 PRO A CA 1
ATOM 858 C C . PRO A 1 106 ? 0.604 8.335 16.583 1.00 96.69 106 PRO A C 1
ATOM 860 O O . PRO A 1 106 ? 0.270 9.167 17.435 1.00 96.69 106 PRO A O 1
ATOM 863 N N . PRO A 1 107 ? 1.635 8.563 15.748 1.00 95.56 107 PRO A N 1
ATOM 864 C CA . PRO A 1 107 ? 2.307 9.858 15.692 1.00 95.56 107 PRO A CA 1
ATOM 865 C C . PRO A 1 107 ? 1.339 10.959 15.223 1.00 95.56 107 PRO A C 1
ATOM 867 O O . PRO A 1 107 ? 0.287 10.679 14.645 1.00 95.56 107 PRO A O 1
ATOM 870 N N . GLN A 1 108 ? 1.703 12.234 15.419 1.00 92.50 108 GLN A N 1
ATOM 871 C CA . GLN A 1 108 ? 0.928 13.394 14.935 1.00 92.50 108 GLN A CA 1
ATOM 872 C C . GLN A 1 108 ? 1.076 13.596 13.416 1.00 92.50 108 GLN A C 1
ATOM 874 O O . GLN A 1 108 ? 1.416 14.675 12.938 1.00 92.50 108 GLN A O 1
ATOM 879 N N . GLN A 1 109 ? 0.821 12.536 12.657 1.00 92.19 109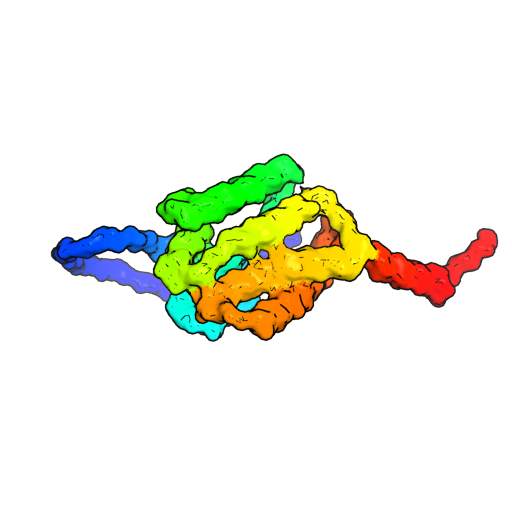 GLN A N 1
ATOM 880 C CA . GLN A 1 109 ? 0.790 12.512 11.204 1.00 92.19 109 GLN A CA 1
ATOM 881 C C . GLN A 1 109 ? -0.676 12.255 10.778 1.00 92.19 109 GLN A C 1
ATOM 883 O O . GLN A 1 109 ? -1.297 11.331 11.309 1.00 92.19 109 GLN A O 1
ATOM 888 N N . PRO A 1 110 ? -1.281 13.066 9.883 1.00 91.88 110 PRO A N 1
ATOM 889 C CA . PRO A 1 110 ? -2.724 13.006 9.610 1.00 91.88 110 PRO A CA 1
ATOM 890 C C . PRO A 1 110 ? -3.244 11.640 9.146 1.00 91.88 110 PRO A C 1
ATOM 892 O O . PRO A 1 110 ? -4.277 11.179 9.627 1.00 91.88 110 PRO A O 1
ATOM 895 N N . ILE A 1 111 ? -2.510 10.968 8.260 1.00 94.12 111 ILE A N 1
ATOM 896 C CA . ILE A 1 111 ? -2.854 9.636 7.749 1.00 94.12 111 ILE A CA 1
ATOM 897 C C . ILE A 1 111 ? -2.722 8.592 8.866 1.00 94.12 111 ILE A C 1
ATOM 899 O O . ILE A 1 111 ? -3.600 7.751 9.006 1.00 94.12 111 ILE A O 1
ATOM 903 N N . ALA A 1 112 ? -1.692 8.666 9.713 1.00 95.88 112 ALA A N 1
ATOM 904 C CA . ALA A 1 112 ? -1.528 7.774 10.862 1.00 95.88 112 ALA A CA 1
ATOM 905 C C . ALA A 1 112 ? -2.700 7.894 11.846 1.00 95.88 112 ALA A C 1
ATOM 907 O O . ALA A 1 112 ? -3.221 6.892 12.333 1.00 95.88 112 ALA A O 1
ATOM 908 N N . LEU A 1 113 ? -3.162 9.119 12.099 1.00 95.19 113 LEU A N 1
ATOM 909 C CA . LEU A 1 113 ? -4.333 9.372 12.936 1.00 95.19 113 LEU A CA 1
ATOM 910 C C . LEU A 1 113 ? -5.621 8.848 12.284 1.00 95.19 113 LEU A C 1
ATOM 912 O O . LEU A 1 113 ? -6.435 8.231 12.968 1.00 95.19 113 LEU A O 1
ATOM 916 N N . ALA A 1 114 ? -5.786 9.034 10.971 1.00 94.62 114 ALA A N 1
ATOM 917 C CA . ALA A 1 114 ? -6.923 8.493 10.226 1.00 94.62 114 ALA A CA 1
ATOM 918 C C . ALA A 1 114 ? -6.939 6.952 10.237 1.00 94.62 114 ALA A C 1
ATOM 920 O O . ALA A 1 114 ? -7.991 6.353 10.449 1.00 94.62 114 ALA A O 1
ATOM 921 N N . LEU A 1 115 ? -5.777 6.308 10.086 1.00 96.75 115 LEU A N 1
ATOM 922 C CA . LEU A 1 115 ? -5.631 4.855 10.210 1.00 96.75 115 LEU A CA 1
ATOM 923 C C . LEU A 1 115 ? -5.932 4.373 11.636 1.00 96.75 115 LEU A C 1
ATOM 925 O O . LEU A 1 115 ? -6.627 3.375 11.806 1.00 96.75 115 LEU A O 1
ATOM 929 N N . SER A 1 116 ? -5.468 5.091 12.663 1.00 96.75 116 SER A N 1
ATOM 930 C CA . SER A 1 116 ? -5.789 4.761 14.057 1.00 96.75 116 SER A CA 1
ATOM 931 C C . SER A 1 116 ? -7.290 4.818 14.323 1.00 96.75 116 SER A C 1
ATOM 933 O O . SER A 1 116 ? -7.808 3.945 15.009 1.00 96.75 116 SER A O 1
ATOM 935 N N . HIS A 1 117 ? -7.992 5.808 13.766 1.00 93.81 117 HIS A N 1
ATOM 936 C CA . HIS A 1 117 ? -9.447 5.897 13.873 1.00 93.81 117 HIS A CA 1
ATOM 937 C C . HIS A 1 117 ? -10.151 4.780 13.086 1.00 93.81 117 HIS A C 1
ATOM 939 O O . HIS A 1 117 ? -11.120 4.196 13.563 1.00 93.81 117 HIS A O 1
ATOM 945 N N . ALA A 1 118 ? -9.640 4.413 11.907 1.00 94.75 118 ALA A N 1
ATOM 946 C CA . ALA A 1 118 ? -10.166 3.284 11.141 1.00 94.75 118 ALA A CA 1
ATOM 947 C C . ALA A 1 118 ? -10.120 1.969 11.945 1.00 94.75 118 ALA A C 1
ATOM 949 O O . ALA A 1 118 ? -11.078 1.196 11.911 1.00 94.75 118 ALA A O 1
ATOM 950 N N . LEU A 1 119 ? -9.056 1.744 12.724 1.00 96.19 119 LEU A N 1
ATOM 951 C CA . LEU A 1 119 ? -8.913 0.573 13.600 1.00 96.19 119 LEU A CA 1
ATOM 952 C C . LEU A 1 119 ? -9.893 0.548 14.789 1.00 96.19 119 LEU A C 1
ATOM 954 O O . LEU A 1 119 ? -10.018 -0.484 15.444 1.00 96.19 119 LEU A O 1
ATOM 958 N N . GLU A 1 120 ? -10.599 1.643 15.086 1.00 93.81 120 GLU A N 1
ATOM 959 C CA . GLU A 1 120 ? -11.649 1.653 16.119 1.00 93.81 120 GLU A CA 1
ATOM 960 C C . GLU A 1 120 ? -12.926 0.945 15.648 1.00 93.81 120 GLU A C 1
ATOM 962 O O . GLU A 1 120 ? -13.693 0.440 16.465 1.00 93.81 120 GLU A O 1
ATOM 967 N N . THR A 1 121 ? -13.160 0.911 14.333 1.00 89.94 121 THR A N 1
ATOM 968 C CA . THR A 1 121 ? -14.406 0.410 13.723 1.00 89.94 121 THR A CA 1
ATOM 969 C C . THR A 1 121 ? -14.193 -0.776 12.789 1.00 89.94 121 THR A C 1
ATOM 971 O O . THR A 1 121 ? -15.155 -1.445 12.417 1.00 89.94 121 THR A O 1
ATOM 974 N N . THR A 1 122 ? -12.945 -1.061 12.418 1.00 95.12 122 THR A N 1
ATOM 975 C CA . THR A 1 122 ? -12.585 -2.120 11.474 1.00 95.12 122 THR A CA 1
ATOM 976 C C . THR A 1 122 ? -11.451 -2.976 12.019 1.00 95.12 122 THR A C 1
ATOM 978 O O . THR A 1 122 ? -10.691 -2.557 12.890 1.00 95.12 122 THR A O 1
ATOM 981 N N . THR A 1 123 ? -11.327 -4.198 11.504 1.00 94.12 123 THR A N 1
ATOM 982 C CA . THR A 1 123 ? -10.182 -5.065 11.794 1.00 94.12 123 THR A CA 1
ATOM 983 C C . THR A 1 123 ? -9.304 -5.123 10.559 1.00 94.12 123 THR A C 1
ATOM 985 O O . THR A 1 123 ? -9.773 -5.568 9.521 1.00 94.12 123 THR A O 1
ATOM 988 N N . LEU A 1 124 ? -8.050 -4.693 10.674 1.00 97.06 124 LEU A N 1
ATOM 989 C CA . LEU A 1 124 ? -7.086 -4.679 9.574 1.00 97.06 124 LEU A CA 1
ATOM 990 C C . LEU A 1 124 ? -5.823 -5.424 9.992 1.00 97.06 124 LEU A C 1
ATOM 992 O O . LEU A 1 124 ? -5.434 -5.380 11.159 1.00 97.06 124 LEU A O 1
ATOM 996 N N . SER A 1 125 ? -5.152 -6.069 9.048 1.00 96.81 125 SER A N 1
ATOM 997 C CA . SER A 1 125 ? -3.904 -6.780 9.299 1.00 96.81 125 SER A CA 1
ATOM 998 C C . SER A 1 125 ? -2.695 -5.865 9.054 1.00 96.81 125 SER A C 1
ATOM 1000 O O . SER A 1 125 ? -2.516 -5.374 7.935 1.00 96.81 125 SER A O 1
ATOM 1002 N N . PRO A 1 126 ? -1.780 -5.682 10.031 1.00 98.06 126 PRO A N 1
ATOM 1003 C CA . PRO A 1 126 ? -0.567 -4.877 9.834 1.00 98.06 126 PRO A CA 1
ATOM 1004 C C . PRO A 1 126 ? 0.351 -5.466 8.749 1.00 98.06 126 PRO A C 1
ATOM 1006 O O . PRO A 1 126 ? 1.156 -4.752 8.148 1.00 98.06 126 PRO A O 1
ATOM 1009 N N . LEU A 1 127 ? 0.205 -6.766 8.473 1.00 97.94 127 LEU A N 1
ATOM 1010 C CA . LEU A 1 127 ? 0.921 -7.496 7.432 1.00 97.94 127 LEU A CA 1
ATOM 1011 C C . LEU A 1 127 ? 0.808 -6.821 6.060 1.00 97.94 127 LEU A C 1
ATOM 1013 O O . LEU A 1 127 ? 1.825 -6.643 5.390 1.00 97.94 127 LEU A O 1
ATOM 1017 N N . TRP A 1 128 ? -0.400 -6.434 5.643 1.00 98.44 128 TRP A N 1
ATOM 1018 C CA . TRP A 1 128 ? -0.626 -5.887 4.304 1.00 98.44 128 TRP A CA 1
ATOM 1019 C C . TRP A 1 128 ? -0.012 -4.499 4.138 1.00 98.44 128 TRP A C 1
ATOM 1021 O O . TRP A 1 128 ? 0.638 -4.237 3.129 1.00 98.44 128 TRP A O 1
ATOM 1031 N N . PHE A 1 129 ? -0.097 -3.649 5.165 1.00 98.75 129 PHE A N 1
ATOM 1032 C CA . PHE A 1 129 ? 0.603 -2.361 5.181 1.00 98.75 129 PHE A CA 1
ATOM 1033 C C . PHE A 1 129 ? 2.115 -2.543 5.028 1.00 98.75 129 PHE A C 1
ATOM 1035 O O . PHE A 1 129 ? 2.743 -1.914 4.176 1.00 98.75 129 PHE A O 1
ATOM 1042 N N . LYS A 1 130 ? 2.705 -3.443 5.825 1.00 98.62 130 LYS A N 1
ATOM 1043 C CA . LYS A 1 130 ? 4.147 -3.720 5.786 1.00 98.62 130 LYS A CA 1
ATOM 1044 C C . LYS A 1 130 ? 4.584 -4.315 4.449 1.00 98.62 130 LYS A C 1
ATOM 1046 O O . LYS A 1 130 ? 5.665 -3.973 3.975 1.00 98.62 130 LYS A O 1
ATOM 1051 N N . ARG A 1 131 ? 3.747 -5.151 3.827 1.00 98.69 131 ARG A N 1
ATOM 1052 C CA . ARG A 1 131 ? 3.985 -5.706 2.488 1.00 98.69 131 ARG A CA 1
ATOM 1053 C C . ARG A 1 131 ? 4.042 -4.608 1.424 1.00 98.69 131 ARG A C 1
ATOM 1055 O O . ARG A 1 131 ? 5.013 -4.571 0.677 1.00 98.69 131 ARG A O 1
ATOM 1062 N N . ILE A 1 132 ? 3.085 -3.675 1.426 1.00 98.81 132 ILE A N 1
ATOM 1063 C CA . ILE A 1 132 ? 3.078 -2.524 0.504 1.00 98.81 132 ILE A CA 1
ATOM 1064 C C . ILE A 1 132 ? 4.346 -1.677 0.677 1.00 98.81 132 ILE A C 1
ATOM 1066 O O . ILE A 1 132 ? 4.980 -1.303 -0.309 1.00 98.81 132 ILE A O 1
ATOM 1070 N N . ILE A 1 133 ? 4.737 -1.387 1.923 1.00 98.75 133 ILE A N 1
ATOM 1071 C CA . ILE A 1 133 ? 5.944 -0.597 2.213 1.00 98.75 133 ILE A CA 1
ATOM 1072 C C . ILE A 1 133 ? 7.202 -1.331 1.734 1.00 98.75 133 ILE A C 1
ATOM 1074 O O . ILE A 1 133 ? 8.059 -0.724 1.098 1.00 98.75 133 ILE A O 1
ATOM 1078 N N . ALA A 1 134 ? 7.319 -2.632 2.013 1.00 98.50 134 ALA A N 1
ATOM 1079 C CA . ALA A 1 134 ? 8.467 -3.434 1.599 1.00 98.50 134 ALA A CA 1
ATOM 1080 C C . ALA A 1 134 ? 8.612 -3.508 0.072 1.00 98.50 134 ALA A C 1
ATOM 1082 O O . ALA A 1 134 ? 9.708 -3.284 -0.434 1.00 98.50 134 ALA A O 1
ATOM 1083 N N . GLU A 1 135 ? 7.518 -3.746 -0.653 1.00 98.19 135 GLU A N 1
ATOM 1084 C CA . GLU A 1 135 ? 7.537 -3.807 -2.120 1.00 98.19 135 GLU A CA 1
ATOM 1085 C C . GLU A 1 135 ? 7.845 -2.446 -2.757 1.00 98.19 135 GLU A C 1
ATOM 1087 O O . GLU A 1 135 ? 8.505 -2.357 -3.785 1.00 98.19 135 GLU A O 1
ATOM 1092 N N . ARG A 1 136 ? 7.393 -1.342 -2.154 1.00 97.19 136 ARG A N 1
ATOM 1093 C CA . ARG A 1 136 ? 7.733 -0.005 -2.662 1.00 97.19 136 ARG A CA 1
ATOM 1094 C C . ARG A 1 136 ? 9.155 0.414 -2.307 1.00 97.19 136 ARG A C 1
ATOM 1096 O O . ARG A 1 136 ? 9.747 1.192 -3.049 1.00 97.19 136 ARG A O 1
ATOM 1103 N N . GLU A 1 137 ? 9.711 -0.087 -1.206 1.00 97.25 137 GLU A N 1
ATOM 1104 C CA . GLU A 1 137 ? 11.125 0.109 -0.890 1.00 97.25 137 GLU A CA 1
ATOM 1105 C C . GLU A 1 137 ? 12.040 -0.645 -1.859 1.00 97.25 137 GLU A C 1
ATOM 1107 O O . GLU A 1 137 ? 13.053 -0.087 -2.281 1.00 97.25 137 GLU A O 1
ATOM 1112 N N . SER A 1 138 ? 11.683 -1.881 -2.230 1.00 94.81 138 SER A N 1
ATOM 1113 C CA . SER A 1 138 ? 12.511 -2.727 -3.102 1.00 94.81 138 SER A CA 1
ATOM 1114 C C . SER A 1 138 ? 12.685 -2.173 -4.515 1.00 94.81 138 SER A C 1
ATOM 1116 O O . SER A 1 138 ? 13.578 -2.626 -5.217 1.00 94.81 138 SER A O 1
ATOM 1118 N N . ILE A 1 139 ? 11.864 -1.200 -4.925 1.00 92.62 139 ILE A N 1
ATOM 1119 C CA . ILE A 1 139 ? 11.948 -0.550 -6.240 1.00 92.62 139 ILE A CA 1
ATOM 1120 C C . ILE A 1 139 ? 12.558 0.862 -6.202 1.00 92.62 139 ILE A C 1
ATOM 1122 O O . ILE A 1 139 ? 12.504 1.578 -7.205 1.00 92.62 139 ILE A O 1
ATOM 1126 N N . LEU A 1 140 ? 13.086 1.312 -5.055 1.00 92.44 140 LEU A N 1
ATOM 1127 C CA . LEU A 1 140 ? 13.666 2.659 -4.922 1.00 92.44 140 LEU A CA 1
ATOM 1128 C C . LEU A 1 140 ? 14.935 2.864 -5.759 1.00 92.44 140 LEU A C 1
ATOM 1130 O O . LEU A 1 140 ? 15.286 4.005 -6.046 1.00 92.44 140 LEU A O 1
ATOM 1134 N N . ASP A 1 141 ? 15.630 1.787 -6.110 1.00 88.25 141 ASP A N 1
ATOM 1135 C CA . ASP A 1 141 ? 16.814 1.764 -6.973 1.00 88.25 141 ASP A CA 1
ATOM 1136 C C . ASP A 1 141 ? 16.481 1.506 -8.450 1.00 88.25 141 ASP A C 1
ATOM 1138 O O . ASP A 1 141 ? 17.377 1.273 -9.255 1.00 88.25 141 ASP A O 1
ATOM 1142 N N . ASP A 1 142 ? 15.202 1.614 -8.817 1.00 86.88 142 ASP A N 1
ATOM 1143 C CA . ASP A 1 142 ? 14.709 1.469 -10.186 1.00 86.88 142 ASP A CA 1
ATOM 1144 C C . ASP A 1 142 ? 15.121 0.135 -10.856 1.00 86.88 142 ASP A C 1
ATOM 1146 O O . ASP A 1 142 ? 15.602 0.147 -11.995 1.00 86.88 142 ASP A O 1
ATOM 1150 N N . PRO A 1 143 ? 14.918 -1.027 -10.198 1.00 90.19 143 PRO A N 1
ATOM 1151 C CA . PRO A 1 143 ? 15.275 -2.309 -10.778 1.00 90.19 143 PRO A CA 1
ATOM 1152 C C . PRO A 1 143 ? 14.403 -2.587 -12.003 1.00 90.19 143 PRO A C 1
ATOM 1154 O O . PRO A 1 143 ? 13.215 -2.252 -12.050 1.00 90.19 143 PRO A O 1
ATOM 1157 N N . GLN A 1 144 ? 14.997 -3.230 -13.003 1.00 90.19 144 GLN A N 1
ATOM 1158 C CA . GLN A 1 144 ? 14.264 -3.671 -14.179 1.00 90.19 144 GLN A CA 1
ATOM 1159 C C . GLN A 1 144 ? 13.463 -4.936 -13.854 1.00 90.19 144 GLN A C 1
ATOM 1161 O O . GLN A 1 144 ? 13.998 -5.896 -13.300 1.00 90.19 144 GLN A O 1
ATOM 1166 N N . TYR A 1 145 ? 12.194 -4.968 -14.260 1.00 94.62 145 TYR A N 1
ATOM 1167 C CA . TYR A 1 145 ? 11.420 -6.207 -14.259 1.00 94.62 145 TYR A CA 1
ATOM 1168 C C . TYR A 1 145 ? 11.962 -7.145 -15.340 1.00 94.62 145 TYR A C 1
ATOM 1170 O O . TYR A 1 145 ? 12.077 -6.753 -16.505 1.00 94.62 145 TYR A O 1
ATOM 1178 N N . MET A 1 146 ? 12.291 -8.385 -14.985 1.00 94.75 146 MET A N 1
ATOM 1179 C CA . MET A 1 146 ? 12.829 -9.347 -15.948 1.00 94.75 146 MET A CA 1
ATOM 1180 C C . MET A 1 146 ? 11.699 -10.099 -16.645 1.00 94.75 146 MET A C 1
ATOM 1182 O O . MET A 1 146 ? 11.730 -10.273 -17.865 1.00 94.75 146 MET A O 1
ATOM 1186 N N . THR A 1 147 ? 10.672 -10.466 -15.882 1.00 96.06 147 THR A N 1
ATOM 1187 C CA . THR A 1 147 ? 9.548 -11.297 -16.315 1.00 96.06 147 THR A CA 1
ATOM 1188 C C . THR A 1 147 ? 8.196 -10.651 -16.005 1.00 96.06 147 THR A C 1
ATOM 1190 O O . THR A 1 147 ? 8.091 -9.752 -15.168 1.00 96.06 147 THR A O 1
ATOM 1193 N N . ILE A 1 148 ? 7.129 -11.124 -16.652 1.00 95.38 148 ILE A N 1
ATOM 1194 C CA . ILE A 1 148 ? 5.744 -10.780 -16.304 1.00 95.38 148 ILE A CA 1
ATOM 1195 C C . ILE A 1 148 ? 5.451 -11.180 -14.854 1.00 95.38 148 ILE A C 1
ATOM 1197 O O . ILE A 1 148 ? 4.775 -10.436 -14.149 1.00 95.38 148 ILE A O 1
ATOM 1201 N N . VAL A 1 149 ? 6.021 -12.291 -14.377 1.00 96.94 149 VAL A N 1
ATOM 1202 C CA . VAL A 1 149 ? 5.871 -12.753 -12.987 1.00 96.94 149 VAL A CA 1
ATOM 1203 C C . VAL A 1 149 ? 6.398 -11.716 -11.990 1.00 96.94 149 VAL A C 1
ATOM 1205 O O . VAL A 1 149 ? 5.809 -11.546 -10.923 1.00 96.94 149 VAL A O 1
ATOM 1208 N N . ASP A 1 150 ? 7.462 -10.981 -12.326 1.00 96.44 150 ASP A N 1
ATOM 1209 C CA . ASP A 1 150 ? 7.973 -9.907 -11.464 1.00 96.44 150 ASP A CA 1
ATOM 1210 C C . ASP A 1 150 ? 6.970 -8.750 -11.359 1.00 96.44 150 ASP A C 1
ATOM 1212 O O . ASP A 1 150 ? 6.741 -8.214 -10.274 1.00 96.44 150 ASP A O 1
ATOM 1216 N N . VAL A 1 151 ? 6.313 -8.402 -12.470 1.00 96.62 151 VAL A N 1
ATOM 1217 C CA . VAL A 1 151 ? 5.271 -7.365 -12.497 1.00 96.62 151 VAL A CA 1
ATOM 1218 C C . VAL A 1 151 ? 4.014 -7.819 -11.755 1.00 96.62 151 VAL A C 1
ATOM 1220 O O . VAL A 1 151 ? 3.433 -7.045 -10.995 1.00 96.62 151 VAL A O 1
ATOM 1223 N N . GLU A 1 152 ? 3.604 -9.075 -11.923 1.00 97.88 152 GLU A N 1
ATOM 1224 C CA . GLU A 1 152 ? 2.489 -9.653 -11.170 1.00 97.88 152 GLU A CA 1
ATOM 1225 C C . GLU A 1 152 ? 2.780 -9.692 -9.671 1.00 97.88 152 GLU A C 1
ATOM 1227 O O . GLU A 1 152 ? 1.894 -9.395 -8.873 1.00 97.88 152 GLU A O 1
ATOM 1232 N N . ARG A 1 153 ? 4.015 -10.022 -9.273 1.00 98.12 153 ARG A N 1
ATOM 1233 C CA . ARG A 1 153 ? 4.450 -9.994 -7.871 1.00 98.12 153 ARG A CA 1
ATOM 1234 C C . ARG A 1 153 ? 4.395 -8.581 -7.305 1.00 98.12 153 ARG A C 1
ATOM 1236 O O . ARG A 1 153 ? 3.860 -8.392 -6.214 1.00 98.12 153 ARG A O 1
ATOM 1243 N N . TYR A 1 154 ? 4.892 -7.602 -8.056 1.00 97.75 154 TYR A N 1
ATOM 1244 C CA . TYR A 1 154 ? 4.808 -6.198 -7.669 1.00 97.75 154 TYR A CA 1
ATOM 1245 C C . TYR A 1 154 ? 3.354 -5.758 -7.466 1.00 97.75 154 TYR A C 1
ATOM 1247 O O . TYR A 1 154 ? 3.010 -5.160 -6.443 1.00 97.75 154 TYR A O 1
ATOM 1255 N N . ALA A 1 155 ? 2.475 -6.083 -8.415 1.00 98.38 155 ALA A N 1
ATOM 1256 C CA . ALA A 1 155 ? 1.063 -5.732 -8.346 1.00 98.38 155 ALA A CA 1
ATOM 1257 C C . ALA A 1 155 ? 0.334 -6.459 -7.199 1.00 98.38 155 ALA A C 1
ATOM 1259 O O . ALA A 1 155 ? -0.472 -5.846 -6.500 1.00 98.38 155 ALA A O 1
ATOM 1260 N N . GLU A 1 156 ? 0.674 -7.722 -6.940 1.00 98.50 156 GLU A N 1
ATOM 1261 C CA . GLU A 1 156 ? 0.169 -8.503 -5.807 1.00 98.50 156 GLU A CA 1
ATOM 1262 C C . GLU A 1 156 ? 0.545 -7.869 -4.463 1.00 98.50 156 GLU A C 1
ATOM 1264 O O . GLU A 1 156 ? -0.294 -7.667 -3.584 1.00 98.50 156 GLU A O 1
ATOM 1269 N N . ASN A 1 157 ? 1.811 -7.490 -4.308 1.00 98.56 157 ASN A N 1
ATOM 1270 C CA . ASN A 1 157 ? 2.313 -6.926 -3.062 1.00 98.56 157 ASN A CA 1
ATOM 1271 C C . ASN A 1 157 ? 1.945 -5.443 -2.864 1.00 98.56 157 ASN A C 1
ATOM 1273 O O . ASN A 1 157 ? 2.190 -4.904 -1.785 1.00 98.56 157 ASN A O 1
ATOM 1277 N N . THR A 1 158 ? 1.332 -4.791 -3.859 1.00 98.44 158 THR A N 1
ATOM 1278 C CA . THR A 1 158 ? 0.884 -3.392 -3.778 1.00 98.44 158 THR A CA 1
ATOM 1279 C C . THR A 1 158 ? -0.629 -3.250 -3.933 1.00 98.44 158 THR A C 1
ATOM 1281 O O . THR A 1 158 ? -1.332 -3.017 -2.951 1.00 98.44 158 THR A O 1
ATOM 1284 N N . ALA A 1 159 ? -1.144 -3.383 -5.154 1.00 98.25 159 ALA A N 1
ATOM 1285 C CA . ALA A 1 159 ? -2.552 -3.195 -5.472 1.00 98.25 159 ALA A CA 1
ATOM 1286 C C . ALA A 1 159 ? -3.433 -4.281 -4.837 1.00 98.25 159 ALA A C 1
ATOM 1288 O O . ALA A 1 159 ? -4.420 -3.929 -4.192 1.00 98.25 159 ALA A O 1
ATOM 1289 N N . SER A 1 160 ? -3.069 -5.568 -4.937 1.00 98.56 160 SER A N 1
ATOM 1290 C CA . SER A 1 160 ? -3.847 -6.635 -4.279 1.00 98.56 160 SER A CA 1
ATOM 1291 C C . SER A 1 160 ? -3.788 -6.506 -2.758 1.00 98.56 160 SER A C 1
ATOM 1293 O O . SER A 1 160 ? -4.823 -6.568 -2.106 1.00 98.56 160 SER A O 1
ATOM 1295 N N . ALA A 1 161 ? -2.613 -6.210 -2.188 1.00 98.56 161 ALA A N 1
ATOM 1296 C CA . ALA A 1 161 ? -2.465 -5.951 -0.753 1.00 98.56 161 ALA A CA 1
ATOM 1297 C C . ALA A 1 161 ? -3.379 -4.823 -0.235 1.00 98.56 161 ALA A C 1
ATOM 1299 O O . ALA A 1 161 ? -3.922 -4.922 0.866 1.00 98.56 161 ALA A O 1
ATOM 1300 N N . LEU A 1 162 ? -3.598 -3.773 -1.033 1.00 98.25 162 LEU A N 1
ATOM 1301 C CA . LEU A 1 162 ? -4.573 -2.733 -0.708 1.00 98.25 162 LEU A CA 1
ATOM 1302 C C . LEU A 1 162 ? -6.012 -3.260 -0.780 1.00 98.25 162 LEU A C 1
ATOM 1304 O O . LEU A 1 162 ? -6.793 -2.974 0.122 1.00 98.25 162 LEU A O 1
ATOM 1308 N N . LEU A 1 163 ? -6.360 -4.044 -1.805 1.00 98.00 163 LEU A N 1
ATOM 1309 C CA . LEU A 1 163 ? -7.686 -4.665 -1.906 1.00 98.00 163 LEU A CA 1
ATOM 1310 C C . LEU A 1 163 ? -7.964 -5.602 -0.717 1.00 98.00 163 LEU A C 1
ATOM 1312 O O . LEU A 1 163 ? -9.072 -5.575 -0.189 1.00 98.00 163 LEU A O 1
ATOM 1316 N N . TYR A 1 164 ? -6.968 -6.354 -0.236 1.00 98.38 164 TYR A N 1
ATOM 1317 C CA . TYR A 1 164 ? -7.104 -7.187 0.967 1.00 98.38 164 TYR A CA 1
ATOM 1318 C C . TYR A 1 164 ? -7.433 -6.347 2.202 1.00 98.38 164 TYR A C 1
ATOM 1320 O O . TYR A 1 164 ? -8.362 -6.677 2.931 1.00 98.38 164 TYR A O 1
ATOM 1328 N N . LEU A 1 165 ? -6.765 -5.205 2.401 1.00 98.06 165 LEU A N 1
ATOM 1329 C CA . LEU A 1 165 ? -7.118 -4.270 3.478 1.00 98.06 165 LEU A CA 1
ATOM 1330 C C . LEU A 1 165 ? -8.547 -3.732 3.335 1.00 98.06 165 LEU A C 1
ATOM 1332 O O . LEU A 1 165 ? -9.251 -3.542 4.327 1.00 98.06 165 LEU A O 1
ATOM 1336 N N . GLN A 1 166 ? -9.002 -3.488 2.106 1.00 96.94 166 GLN A N 1
ATOM 1337 C CA . GLN A 1 166 ? -10.366 -3.028 1.863 1.00 96.94 166 GLN A CA 1
ATOM 1338 C C . GLN A 1 166 ? -11.397 -4.123 2.166 1.00 96.94 166 GLN A C 1
ATOM 1340 O O . GLN A 1 166 ? -12.411 -3.817 2.797 1.00 96.94 166 GLN A O 1
ATOM 1345 N N . LEU A 1 167 ? -11.129 -5.378 1.793 1.00 97.19 167 LEU A N 1
ATOM 1346 C CA . LEU A 1 167 ? -11.944 -6.542 2.163 1.00 97.19 167 LEU A CA 1
ATOM 1347 C C . LEU A 1 167 ? -11.995 -6.734 3.685 1.00 97.19 167 LEU A C 1
ATOM 1349 O O . LEU A 1 167 ? -13.084 -6.833 4.254 1.00 97.19 167 LEU A O 1
ATOM 1353 N N . GLU A 1 168 ? -10.843 -6.682 4.356 1.00 96.75 168 GLU A N 1
ATOM 1354 C CA . GLU A 1 168 ? -10.742 -6.770 5.816 1.00 96.75 168 GLU A CA 1
ATOM 1355 C C . GLU A 1 168 ? -11.549 -5.663 6.509 1.00 96.75 168 GLU A C 1
ATOM 1357 O O . GLU A 1 168 ? -12.272 -5.932 7.471 1.00 96.75 168 GLU A O 1
ATOM 1362 N N . SER A 1 169 ? -11.521 -4.437 5.971 1.00 96.12 169 SER A N 1
ATOM 1363 C CA . SER A 1 169 ? -12.310 -3.322 6.510 1.00 96.12 169 SER A CA 1
ATOM 1364 C C . SER A 1 169 ? -13.826 -3.548 6.428 1.00 96.12 169 SER A C 1
ATOM 1366 O O . SER A 1 169 ? -14.575 -3.005 7.238 1.00 96.12 169 SER A O 1
ATOM 1368 N N . MET A 1 170 ? -14.276 -4.363 5.467 1.00 95.19 170 MET A N 1
ATOM 1369 C CA . MET A 1 170 ? -15.671 -4.780 5.300 1.00 95.19 170 MET A CA 1
ATOM 1370 C C . MET A 1 170 ? -16.018 -6.024 6.130 1.00 95.19 170 MET A C 1
ATOM 1372 O O . MET A 1 170 ? -17.167 -6.458 6.123 1.00 95.19 170 MET A O 1
ATOM 1376 N N . GLY A 1 171 ? -15.045 -6.613 6.831 1.00 95.19 171 GLY A N 1
ATOM 1377 C CA . GLY A 1 171 ? -15.212 -7.876 7.549 1.00 95.19 171 GLY A CA 1
ATOM 1378 C C . GLY A 1 171 ? -15.283 -9.104 6.636 1.00 95.19 171 GLY A C 1
ATOM 1379 O O . GLY A 1 171 ? -15.669 -10.175 7.101 1.00 95.19 171 GLY A O 1
ATOM 1380 N N . VAL A 1 172 ? -14.914 -8.976 5.356 1.00 95.88 172 VAL A N 1
ATOM 1381 C CA . VAL A 1 172 ? -14.899 -10.095 4.406 1.00 95.88 172 VAL A CA 1
ATOM 1382 C C . VAL A 1 172 ? -13.665 -10.954 4.673 1.00 95.88 172 VAL A C 1
ATOM 1384 O O . VAL A 1 172 ? -12.543 -10.456 4.663 1.00 95.88 172 VAL A O 1
ATOM 1387 N N . ARG A 1 173 ? -13.881 -12.245 4.941 1.00 89.19 173 ARG A N 1
ATOM 1388 C CA . ARG A 1 173 ? -12.831 -13.239 5.227 1.00 89.19 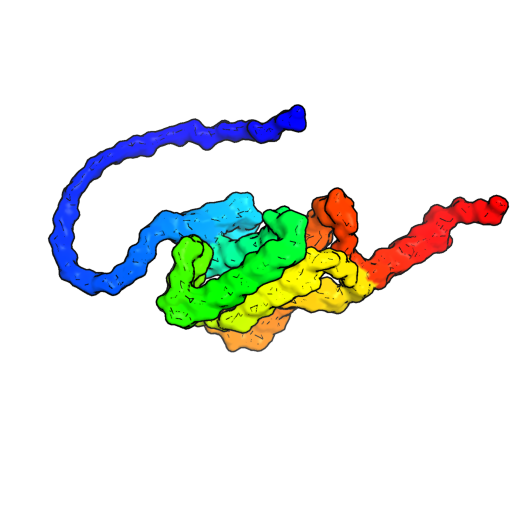173 ARG A CA 1
ATOM 1389 C C . ARG A 1 173 ? -13.116 -14.530 4.473 1.00 89.19 173 ARG A C 1
ATOM 1391 O O . ARG A 1 173 ? -13.420 -15.560 5.070 1.00 89.19 173 ARG A O 1
ATOM 1398 N N . GLU A 1 174 ? -13.087 -14.440 3.152 1.00 95.00 174 GLU A N 1
ATOM 1399 C CA . GLU A 1 174 ? -13.385 -15.558 2.266 1.00 95.00 174 GLU A CA 1
ATOM 1400 C C . GLU A 1 174 ? -12.241 -15.760 1.275 1.00 95.00 174 GLU A C 1
ATOM 1402 O O . GLU A 1 174 ? -11.848 -14.836 0.569 1.00 95.00 174 GLU A O 1
ATOM 1407 N N . VAL A 1 175 ? -11.757 -17.000 1.167 1.00 95.19 175 VAL A N 1
ATOM 1408 C CA . VAL A 1 175 ? -10.652 -17.353 0.260 1.00 95.19 175 VAL A CA 1
ATOM 1409 C C . VAL A 1 175 ? -10.997 -17.045 -1.201 1.00 95.19 175 VAL A C 1
ATOM 1411 O O . VAL A 1 175 ? -10.132 -16.641 -1.973 1.00 95.19 175 VAL A O 1
ATOM 1414 N N . SER A 1 176 ? -12.264 -17.207 -1.597 1.00 97.00 176 SER A N 1
ATOM 1415 C CA . SER A 1 176 ? -12.710 -16.883 -2.956 1.00 97.00 176 SER A CA 1
ATOM 1416 C C . SER A 1 176 ? -12.612 -15.374 -3.241 1.00 97.00 176 SER A C 1
ATOM 1418 O O . SER A 1 176 ? -12.167 -14.984 -4.323 1.00 97.00 176 SER A O 1
ATOM 1420 N N . ALA A 1 177 ? -12.943 -14.533 -2.254 1.00 97.31 177 ALA A N 1
ATOM 1421 C CA . ALA A 1 177 ? -12.818 -13.083 -2.337 1.00 97.31 177 ALA A CA 1
ATOM 1422 C C . ALA A 1 177 ? -11.345 -12.658 -2.396 1.00 97.31 177 ALA A C 1
ATOM 1424 O O . ALA A 1 177 ? -11.001 -11.793 -3.200 1.00 97.31 177 ALA A O 1
ATOM 1425 N N . ASP A 1 178 ? -10.470 -13.314 -1.631 1.00 95.94 178 ASP A N 1
ATOM 1426 C CA . ASP A 1 178 ? -9.025 -13.073 -1.683 1.00 95.94 178 ASP A CA 1
ATOM 1427 C C . ASP A 1 178 ? -8.441 -13.457 -3.053 1.00 95.94 178 ASP A C 1
ATOM 1429 O O . ASP A 1 178 ? -7.689 -12.688 -3.648 1.00 95.94 178 ASP A O 1
ATOM 1433 N N . HIS A 1 179 ? -8.837 -14.596 -3.633 1.00 97.62 179 HIS A N 1
ATOM 1434 C CA . HIS A 1 179 ? -8.421 -14.959 -4.993 1.00 97.62 179 HIS A CA 1
ATOM 1435 C C . HIS A 1 179 ? -8.899 -13.938 -6.036 1.00 97.62 179 HIS A C 1
ATOM 1437 O O . HIS A 1 179 ? -8.126 -13.532 -6.909 1.00 97.62 179 HIS A O 1
ATOM 1443 N N . ALA A 1 180 ? -10.152 -13.486 -5.938 1.00 98.19 180 ALA A N 1
ATOM 1444 C CA . ALA A 1 180 ? -10.686 -12.456 -6.823 1.00 98.19 180 ALA A CA 1
ATOM 1445 C C . ALA A 1 180 ? -9.921 -11.128 -6.673 1.00 98.19 180 ALA A C 1
ATOM 1447 O O . ALA A 1 180 ? -9.550 -10.515 -7.676 1.00 98.19 180 ALA A O 1
ATOM 1448 N N . ALA A 1 181 ? -9.623 -10.715 -5.438 1.00 97.81 181 ALA A N 1
ATOM 1449 C CA . ALA A 1 181 ? -8.824 -9.528 -5.150 1.00 97.81 181 ALA A CA 1
ATOM 1450 C C . ALA A 1 181 ? -7.377 -9.655 -5.650 1.00 97.81 181 ALA A C 1
ATOM 1452 O O . ALA A 1 181 ? -6.851 -8.676 -6.173 1.00 97.81 181 ALA A O 1
ATOM 1453 N N . SER A 1 182 ? -6.760 -10.841 -5.592 1.00 98.31 182 SER A N 1
ATOM 1454 C CA . SER A 1 182 ? -5.435 -11.089 -6.180 1.00 98.31 182 SER A CA 1
ATOM 1455 C C . SER A 1 182 ? -5.430 -10.823 -7.684 1.00 98.31 182 SER A C 1
ATOM 1457 O O . SER A 1 182 ? -4.606 -10.057 -8.188 1.00 98.31 182 SER A O 1
ATOM 1459 N N . HIS A 1 183 ? -6.371 -11.420 -8.422 1.00 98.31 183 HIS A N 1
ATOM 1460 C CA . HIS A 1 183 ? -6.457 -11.238 -9.872 1.00 98.31 183 HIS A CA 1
ATOM 1461 C C . HIS A 1 183 ? -6.787 -9.791 -10.251 1.00 98.31 183 HIS A C 1
ATOM 1463 O O . HIS A 1 183 ? -6.149 -9.227 -11.143 1.00 98.31 183 HIS A O 1
ATOM 1469 N N . LEU A 1 184 ? -7.743 -9.173 -9.552 1.00 98.25 184 LEU A N 1
ATOM 1470 C CA . LEU A 1 184 ? -8.118 -7.782 -9.786 1.00 98.25 184 LEU A CA 1
ATOM 1471 C C . LEU A 1 184 ? -6.957 -6.828 -9.480 1.00 98.25 184 LEU A C 1
ATOM 1473 O O . LEU A 1 184 ? -6.664 -5.942 -10.280 1.00 98.25 184 LEU A O 1
ATOM 1477 N N . GLY A 1 185 ? -6.265 -7.021 -8.359 1.00 98.19 185 GLY A N 1
ATOM 1478 C CA . GLY A 1 185 ? -5.127 -6.197 -7.962 1.00 98.19 185 GLY A CA 1
ATOM 1479 C C . GLY A 1 185 ? -3.962 -6.315 -8.940 1.00 98.19 185 GLY A C 1
ATOM 1480 O O . GLY A 1 185 ? -3.407 -5.294 -9.350 1.00 98.19 185 GLY A O 1
ATOM 1481 N N . LYS A 1 186 ? -3.665 -7.526 -9.428 1.00 98.56 186 LYS A N 1
ATOM 1482 C CA . LYS A 1 186 ? -2.685 -7.739 -10.504 1.00 98.56 186 LYS A CA 1
ATOM 1483 C C . LYS A 1 186 ? -3.046 -6.978 -11.776 1.00 98.56 186 LYS A C 1
ATOM 1485 O O . LYS A 1 186 ? -2.209 -6.247 -12.305 1.00 98.56 186 LYS A O 1
ATOM 1490 N N . ALA A 1 187 ? -4.297 -7.079 -12.226 1.00 98.31 187 ALA A N 1
ATOM 1491 C CA . ALA A 1 187 ? -4.772 -6.356 -13.403 1.00 98.31 187 ALA A CA 1
ATOM 1492 C C . ALA A 1 187 ? -4.673 -4.828 -13.226 1.00 98.31 187 ALA A C 1
ATOM 1494 O O . ALA A 1 187 ? -4.167 -4.138 -14.112 1.00 98.31 187 ALA A O 1
ATOM 1495 N N . ILE A 1 188 ? -5.082 -4.301 -12.064 1.00 97.31 188 ILE A N 1
ATOM 1496 C CA . ILE A 1 188 ? -4.975 -2.872 -11.726 1.00 97.31 188 ILE A CA 1
ATOM 1497 C C . ILE A 1 188 ? -3.512 -2.414 -11.728 1.00 97.31 188 ILE A C 1
ATOM 1499 O O . ILE A 1 188 ? -3.199 -1.359 -12.286 1.00 97.31 188 ILE A O 1
ATOM 1503 N N . GLY A 1 189 ? -2.609 -3.186 -11.119 1.00 96.31 189 GLY A N 1
ATOM 1504 C CA . GLY A 1 189 ? -1.188 -2.853 -11.053 1.00 96.31 189 GLY A CA 1
ATOM 1505 C C . GLY A 1 189 ? -0.538 -2.815 -12.436 1.00 96.31 189 GLY A C 1
ATOM 1506 O O . GLY A 1 189 ? 0.123 -1.832 -12.771 1.00 96.31 189 GLY A O 1
ATOM 1507 N N . ILE A 1 190 ? -0.805 -3.821 -13.275 1.00 96.75 190 ILE A N 1
ATOM 1508 C CA . ILE A 1 190 ? -0.326 -3.862 -14.665 1.00 96.75 190 ILE A CA 1
ATOM 1509 C C . ILE A 1 190 ? -0.871 -2.665 -15.455 1.00 96.75 190 ILE A C 1
ATOM 1511 O O . ILE A 1 190 ? -0.097 -1.933 -16.073 1.00 96.75 190 ILE A O 1
ATOM 1515 N N . ALA A 1 191 ? -2.181 -2.410 -15.398 1.00 96.81 191 ALA A N 1
ATOM 1516 C CA . ALA A 1 191 ? -2.796 -1.277 -16.091 1.00 96.81 191 ALA A CA 1
ATOM 1517 C C . ALA A 1 191 ? -2.217 0.071 -15.627 1.00 96.81 191 ALA A C 1
ATOM 1519 O O . ALA A 1 191 ? -1.986 0.968 -16.439 1.00 96.81 191 ALA A O 1
ATOM 1520 N N . THR A 1 192 ? -1.922 0.204 -14.332 1.00 94.12 192 THR A N 1
ATOM 1521 C CA . THR A 1 192 ? -1.297 1.405 -13.765 1.00 94.12 192 THR A CA 1
ATOM 1522 C C . THR A 1 192 ? 0.116 1.614 -14.303 1.00 94.12 192 THR A C 1
ATOM 1524 O O . THR A 1 192 ? 0.442 2.731 -14.701 1.00 94.12 192 THR A O 1
ATOM 1527 N N . LEU A 1 193 ? 0.937 0.561 -14.377 1.00 93.50 193 LEU A N 1
ATOM 1528 C CA . LEU A 1 193 ? 2.286 0.643 -14.948 1.00 93.50 193 LEU A CA 1
ATOM 1529 C C . LEU A 1 193 ? 2.253 1.007 -16.437 1.00 93.50 193 LEU A C 1
ATOM 1531 O O . LEU A 1 193 ? 3.023 1.863 -16.872 1.00 93.50 193 LEU A O 1
ATOM 1535 N N . LEU A 1 194 ? 1.328 0.422 -17.205 1.00 94.56 194 LEU A N 1
ATOM 1536 C CA . LEU A 1 194 ? 1.139 0.749 -18.622 1.00 94.56 194 LEU A CA 1
ATOM 1537 C C . LEU A 1 194 ? 0.720 2.210 -18.817 1.00 94.56 194 LEU A C 1
ATOM 1539 O O . LEU A 1 194 ? 1.298 2.917 -19.640 1.00 94.56 194 LEU A O 1
ATOM 1543 N N . ARG A 1 195 ? -0.236 2.700 -18.020 1.00 93.19 195 ARG A N 1
ATOM 1544 C CA . ARG A 1 195 ? -0.673 4.104 -18.051 1.00 93.19 195 ARG A CA 1
ATOM 1545 C C . ARG A 1 195 ? 0.443 5.070 -17.643 1.00 93.19 195 ARG A C 1
ATOM 1547 O O . ARG A 1 195 ? 0.522 6.173 -18.177 1.00 93.19 195 ARG A O 1
ATOM 1554 N N . ALA A 1 196 ? 1.309 4.666 -16.714 1.00 90.75 196 ALA A N 1
ATOM 1555 C CA . ALA A 1 196 ? 2.444 5.461 -16.247 1.00 90.75 196 ALA A CA 1
ATOM 1556 C C . ALA A 1 196 ? 3.672 5.396 -17.175 1.00 90.75 196 ALA A C 1
ATOM 1558 O O . ALA A 1 196 ? 4.640 6.131 -16.960 1.00 90.75 196 ALA A O 1
ATOM 1559 N N . LEU A 1 197 ? 3.646 4.559 -18.219 1.00 91.25 197 LEU A N 1
ATOM 1560 C CA . LEU A 1 197 ? 4.781 4.339 -19.116 1.00 91.25 197 LEU A CA 1
ATOM 1561 C C . LEU A 1 197 ? 5.345 5.638 -19.725 1.00 91.25 197 LEU A C 1
ATOM 1563 O O . LEU A 1 197 ? 6.563 5.815 -19.651 1.00 91.25 197 LEU A O 1
ATOM 1567 N N . PRO A 1 198 ? 4.536 6.589 -20.248 1.00 92.06 198 PRO A N 1
ATOM 1568 C CA . PRO A 1 198 ? 5.078 7.832 -20.799 1.00 92.06 198 PRO A CA 1
ATOM 1569 C C . PRO A 1 198 ? 5.826 8.656 -19.748 1.00 92.06 198 PRO A C 1
ATOM 1571 O O . PRO A 1 198 ? 6.908 9.172 -20.017 1.00 92.06 198 PRO A O 1
ATOM 1574 N N . PHE A 1 199 ? 5.289 8.735 -18.527 1.00 90.00 199 PHE A N 1
ATOM 1575 C CA . PHE A 1 199 ? 5.922 9.448 -17.420 1.00 90.00 199 PHE A CA 1
ATOM 1576 C C . PHE A 1 199 ? 7.264 8.807 -17.044 1.00 90.00 199 PHE A C 1
ATOM 1578 O O . PHE A 1 199 ? 8.283 9.498 -16.994 1.00 90.00 199 PHE A O 1
ATOM 1585 N N . HIS A 1 200 ? 7.298 7.486 -16.853 1.00 89.75 200 HIS A N 1
ATOM 1586 C CA . HIS A 1 200 ? 8.528 6.764 -16.520 1.00 89.75 200 HIS A CA 1
ATOM 1587 C C . HIS A 1 200 ? 9.585 6.843 -17.631 1.00 89.75 200 HIS A C 1
ATOM 1589 O O . HIS A 1 200 ? 10.770 7.005 -17.329 1.00 89.75 200 HIS A O 1
ATOM 1595 N N . ALA A 1 201 ? 9.172 6.859 -18.901 1.00 89.62 201 ALA A N 1
ATOM 1596 C CA . ALA A 1 201 ? 10.077 7.061 -20.029 1.00 89.62 201 ALA A CA 1
ATOM 1597 C C . ALA A 1 201 ? 10.793 8.424 -19.968 1.00 89.62 201 ALA A C 1
ATOM 1599 O O . ALA A 1 201 ? 12.005 8.480 -20.179 1.00 89.62 201 ALA A O 1
ATOM 1600 N N . THR A 1 202 ? 10.107 9.512 -19.576 1.00 91.44 202 THR A N 1
ATOM 1601 C CA . THR A 1 202 ? 10.760 10.831 -19.380 1.00 91.44 202 THR A CA 1
ATOM 1602 C C . THR A 1 202 ? 11.834 10.820 -18.289 1.00 91.44 202 THR A C 1
ATOM 1604 O O . THR A 1 202 ? 12.752 11.640 -18.302 1.00 91.44 202 THR A O 1
ATOM 1607 N N . LYS A 1 203 ? 11.742 9.866 -17.355 1.00 87.44 203 LYS A N 1
ATOM 1608 C CA . LYS A 1 203 ? 12.695 9.635 -16.265 1.00 87.44 203 LYS A CA 1
ATOM 1609 C C . LYS A 1 203 ? 13.726 8.551 -16.592 1.00 87.44 203 LYS A C 1
ATOM 1611 O O . LYS A 1 203 ? 14.502 8.193 -15.716 1.00 87.44 203 LYS A O 1
ATOM 1616 N N . ARG A 1 204 ? 13.747 8.041 -17.832 1.00 87.81 204 ARG A N 1
ATOM 1617 C CA . ARG A 1 204 ? 14.614 6.937 -18.288 1.00 87.81 204 ARG A CA 1
ATOM 1618 C C . ARG A 1 204 ? 14.440 5.649 -17.472 1.00 87.81 204 ARG A C 1
ATOM 1620 O O . ARG A 1 204 ? 15.391 4.898 -17.286 1.00 87.81 204 ARG A O 1
ATOM 1627 N N . ARG A 1 205 ? 13.219 5.390 -16.999 1.00 87.94 205 ARG A N 1
ATOM 1628 C CA . ARG A 1 205 ? 12.846 4.181 -16.255 1.00 87.94 205 ARG A CA 1
ATOM 1629 C C . ARG A 1 205 ? 12.032 3.257 -17.152 1.00 87.94 205 ARG A C 1
ATOM 1631 O O . ARG A 1 205 ? 11.001 3.669 -17.684 1.00 87.94 205 ARG A O 1
ATOM 1638 N N . LEU A 1 206 ? 12.472 2.008 -17.291 1.00 86.44 206 LEU A N 1
ATOM 1639 C CA . LEU A 1 206 ? 11.743 0.983 -18.033 1.00 86.44 206 LEU A CA 1
ATOM 1640 C C . LEU A 1 206 ? 10.910 0.138 -17.065 1.00 86.44 206 LEU A C 1
ATOM 1642 O O . LEU A 1 206 ? 11.454 -0.631 -16.281 1.00 86.44 206 LEU A O 1
ATOM 1646 N N . VAL A 1 207 ? 9.587 0.280 -17.137 1.00 87.31 207 VAL A N 1
ATOM 1647 C CA . VAL A 1 207 ? 8.636 -0.485 -16.305 1.00 87.31 207 VAL A CA 1
ATOM 1648 C C . VAL A 1 207 ? 8.072 -1.724 -17.004 1.00 87.31 207 VAL A C 1
ATOM 1650 O O . VAL A 1 207 ? 7.277 -2.451 -16.418 1.00 87.31 207 VAL A O 1
ATOM 1653 N N . LEU A 1 208 ? 8.463 -1.967 -18.258 1.00 91.06 208 LEU A N 1
ATOM 1654 C CA . LEU A 1 208 ? 8.073 -3.162 -19.001 1.00 91.06 208 LEU A CA 1
ATOM 1655 C C . LEU A 1 208 ? 9.062 -4.305 -18.735 1.00 91.06 208 LEU A C 1
ATOM 1657 O O . LEU A 1 208 ? 10.269 -4.050 -18.714 1.00 91.06 208 LEU A O 1
ATOM 1661 N N . PRO A 1 209 ? 8.582 -5.555 -18.607 1.00 93.62 209 PRO A N 1
ATOM 1662 C CA . PRO A 1 209 ? 9.453 -6.713 -18.473 1.00 93.62 209 PRO A CA 1
ATOM 1663 C C . PRO A 1 209 ? 10.447 -6.856 -19.628 1.00 93.62 209 PRO A C 1
ATOM 1665 O O . PRO A 1 209 ? 10.062 -6.744 -20.798 1.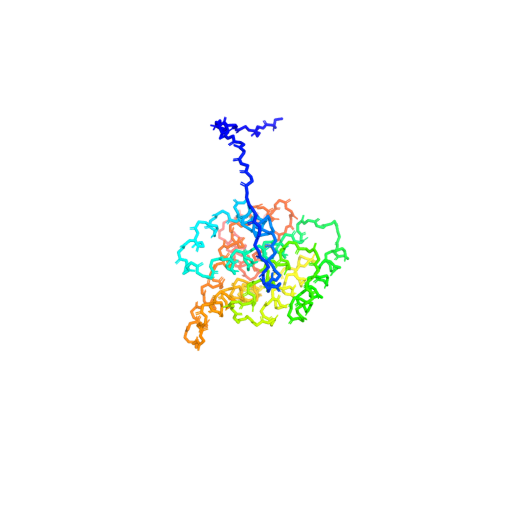00 93.62 209 PRO A O 1
ATOM 1668 N N . ALA A 1 210 ? 11.697 -7.190 -19.301 1.00 92.31 210 ALA A N 1
ATOM 1669 C CA . ALA A 1 210 ? 12.752 -7.485 -20.270 1.00 92.31 210 ALA A CA 1
ATOM 1670 C C . ALA A 1 210 ? 12.332 -8.573 -21.272 1.00 92.31 210 ALA A C 1
ATOM 1672 O O . ALA A 1 210 ? 12.606 -8.466 -22.464 1.00 92.31 210 ALA A O 1
ATOM 1673 N N . GLU A 1 211 ? 11.624 -9.607 -20.811 1.00 93.69 211 GLU A N 1
ATOM 1674 C CA . GLU A 1 211 ? 11.157 -10.691 -21.680 1.00 93.69 211 GLU A CA 1
ATOM 1675 C C . GLU A 1 211 ? 10.151 -10.234 -22.749 1.00 93.69 211 GLU A C 1
ATOM 1677 O O . GLU A 1 211 ? 10.106 -10.797 -23.843 1.00 93.69 211 GLU A O 1
ATOM 1682 N N . VAL A 1 212 ? 9.332 -9.220 -22.447 1.00 90.38 212 VAL A N 1
ATOM 1683 C CA . VAL A 1 212 ? 8.313 -8.704 -23.371 1.00 90.38 212 VAL A CA 1
ATOM 1684 C C . VAL A 1 212 ? 8.979 -7.797 -24.390 1.00 90.38 212 VAL A C 1
ATOM 1686 O O . VAL A 1 212 ? 8.731 -7.927 -25.589 1.00 90.38 212 VAL A O 1
ATOM 1689 N N . THR A 1 213 ? 9.866 -6.913 -23.931 1.00 88.12 213 THR A N 1
ATOM 1690 C CA . THR A 1 213 ? 10.609 -6.034 -24.831 1.00 88.12 213 THR A CA 1
ATOM 1691 C C . THR A 1 213 ? 11.505 -6.855 -25.755 1.00 88.12 213 THR A C 1
ATOM 1693 O O . THR A 1 213 ? 11.433 -6.664 -26.963 1.00 88.12 213 THR A O 1
ATOM 1696 N N . ALA A 1 214 ? 12.242 -7.849 -25.257 1.00 87.31 214 ALA A N 1
ATOM 1697 C CA . ALA A 1 214 ? 13.083 -8.708 -26.093 1.00 87.31 214 ALA A CA 1
ATOM 1698 C C . ALA A 1 214 ? 12.315 -9.358 -27.260 1.00 87.31 214 ALA A C 1
ATOM 1700 O O . ALA A 1 214 ? 12.817 -9.384 -28.382 1.00 87.31 214 ALA A O 1
ATOM 1701 N N . LYS A 1 215 ? 11.077 -9.818 -27.033 1.00 79.50 215 LYS A N 1
ATOM 1702 C CA . LYS A 1 215 ? 10.224 -10.395 -28.088 1.00 79.50 215 LYS A CA 1
ATOM 1703 C C . LYS A 1 215 ? 9.851 -9.375 -29.164 1.00 79.50 215 LYS A C 1
ATOM 1705 O O . LYS A 1 215 ? 9.940 -9.679 -30.350 1.00 79.50 215 LYS A O 1
ATOM 1710 N N . VAL A 1 216 ? 9.446 -8.172 -28.757 1.00 77.00 216 VAL A N 1
ATOM 1711 C CA . VAL A 1 216 ? 9.031 -7.109 -29.689 1.00 77.00 216 VAL A CA 1
ATOM 1712 C C . VAL A 1 216 ? 10.228 -6.558 -30.465 1.00 77.00 216 VAL A C 1
ATOM 1714 O O . VAL A 1 216 ? 10.140 -6.373 -31.673 1.00 77.00 216 VAL A O 1
ATOM 1717 N N . TRP A 1 217 ? 11.365 -6.352 -29.799 1.00 65.12 217 TRP A N 1
ATOM 1718 C CA . TRP A 1 217 ? 12.599 -5.888 -30.437 1.00 65.12 217 TRP A CA 1
ATOM 1719 C C . TRP A 1 217 ? 13.158 -6.916 -31.423 1.00 65.12 217 TRP A C 1
ATOM 1721 O O . TRP A 1 217 ? 13.598 -6.542 -32.507 1.00 65.12 217 TRP A O 1
ATOM 1731 N N . PHE A 1 218 ? 13.095 -8.208 -31.087 1.00 59.09 218 PHE A N 1
ATOM 1732 C CA . PHE A 1 218 ? 13.438 -9.275 -32.023 1.00 59.09 218 PHE A CA 1
ATOM 1733 C C . PHE A 1 218 ? 12.517 -9.264 -33.246 1.00 59.09 218 PHE A C 1
ATOM 1735 O O . PHE A 1 218 ? 13.000 -9.334 -34.371 1.00 59.09 218 PHE A O 1
ATOM 1742 N N . TRP A 1 219 ? 11.204 -9.113 -33.048 1.00 62.44 219 TRP A N 1
ATOM 1743 C CA . TRP A 1 219 ? 10.258 -9.008 -34.158 1.00 62.44 219 TRP A CA 1
ATOM 1744 C C . TRP A 1 219 ? 10.556 -7.798 -35.054 1.00 62.44 219 TRP A C 1
ATOM 1746 O O . TRP A 1 219 ? 10.631 -7.948 -36.270 1.00 62.44 219 TRP A O 1
ATOM 1756 N N . PHE A 1 220 ? 10.828 -6.631 -34.463 1.00 62.59 220 PHE A N 1
ATOM 1757 C CA . PHE A 1 220 ? 11.193 -5.430 -35.213 1.00 62.59 220 PHE A CA 1
ATOM 1758 C C . PHE A 1 220 ? 12.483 -5.642 -36.013 1.00 62.59 220 PHE A C 1
ATOM 1760 O O . PHE A 1 220 ? 12.500 -5.362 -37.200 1.00 62.59 220 PHE A O 1
ATOM 1767 N N . LEU A 1 221 ? 13.544 -6.203 -35.420 1.00 61.16 221 LEU A N 1
ATOM 1768 C CA . LEU A 1 221 ? 14.805 -6.477 -36.126 1.00 61.16 221 LEU A CA 1
ATOM 1769 C C . LEU A 1 221 ? 14.664 -7.510 -37.253 1.00 61.16 221 LEU A C 1
ATOM 1771 O O . LEU A 1 221 ? 15.311 -7.369 -38.284 1.00 61.16 221 LEU A O 1
ATOM 1775 N N . VAL A 1 222 ? 13.844 -8.545 -37.060 1.00 65.38 222 VAL A N 1
ATOM 1776 C CA . VAL A 1 222 ? 13.711 -9.651 -38.021 1.00 65.38 222 VAL A CA 1
ATOM 1777 C C . VAL A 1 222 ? 12.729 -9.330 -39.149 1.00 65.38 222 VAL A C 1
ATOM 1779 O O . VAL A 1 222 ? 12.933 -9.796 -40.268 1.00 65.38 222 VAL A O 1
ATOM 1782 N N . PHE A 1 223 ? 11.676 -8.552 -38.882 1.00 63.81 223 PHE A N 1
ATOM 1783 C CA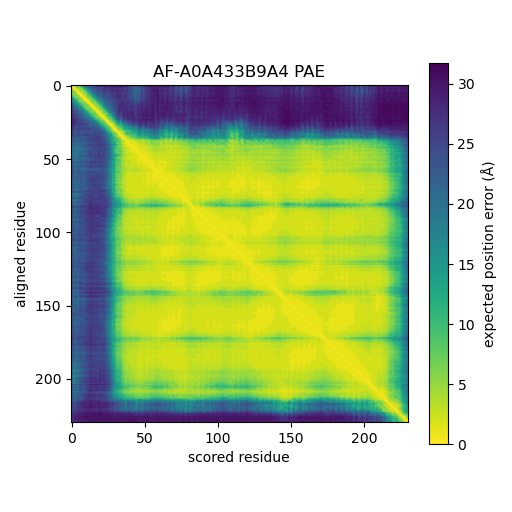 . PHE A 1 223 ? 10.565 -8.372 -39.823 1.00 63.81 223 PHE A CA 1
ATOM 1784 C C . PHE A 1 223 ? 10.367 -6.932 -40.324 1.00 63.81 223 PHE A C 1
ATOM 1786 O O . PHE A 1 223 ? 9.880 -6.769 -41.440 1.00 63.81 223 PHE A O 1
ATOM 1793 N N . GLU A 1 224 ? 10.768 -5.899 -39.573 1.00 57.38 224 GLU A N 1
ATOM 1794 C CA . GLU A 1 224 ? 10.664 -4.485 -40.004 1.00 57.38 224 GLU A CA 1
ATOM 1795 C C . GLU A 1 224 ? 12.036 -3.828 -40.263 1.00 57.38 224 GLU A C 1
ATOM 1797 O O . GLU A 1 224 ? 12.167 -2.930 -41.094 1.00 57.38 224 GLU A O 1
ATOM 1802 N N . GLY A 1 225 ? 13.087 -4.316 -39.607 1.00 54.31 225 GLY A N 1
ATOM 1803 C CA . GLY A 1 225 ? 14.473 -3.873 -39.691 1.00 54.31 225 GLY A CA 1
ATOM 1804 C C . GLY A 1 225 ? 15.192 -4.439 -40.907 1.00 54.31 225 GLY A C 1
ATOM 1805 O O . GLY A 1 225 ? 16.235 -5.073 -40.777 1.00 54.31 225 GLY A O 1
ATOM 1806 N N . GLY A 1 226 ? 14.665 -4.177 -42.102 1.00 48.81 226 GLY A N 1
ATOM 1807 C CA . GLY A 1 226 ? 15.386 -4.349 -43.360 1.00 48.81 226 GLY A CA 1
ATOM 1808 C C . GLY A 1 226 ? 16.534 -3.343 -43.500 1.00 48.81 226 GLY A C 1
ATOM 1809 O O . GLY A 1 226 ? 16.539 -2.544 -44.430 1.00 48.81 226 GLY A O 1
ATOM 1810 N N . VAL A 1 227 ? 17.515 -3.357 -42.594 1.00 51.09 227 VAL A N 1
ATOM 1811 C CA . VAL A 1 227 ? 18.824 -2.763 -42.871 1.00 51.09 227 VAL A CA 1
ATOM 1812 C C . VAL A 1 227 ? 19.680 -3.866 -43.464 1.00 51.09 227 VAL A C 1
ATOM 1814 O O . VAL A 1 227 ? 20.241 -4.709 -42.769 1.00 51.09 227 VAL A O 1
ATOM 1817 N N . VAL A 1 228 ? 19.733 -3.853 -44.793 1.00 46.44 228 VAL A N 1
ATOM 1818 C CA . VAL A 1 228 ? 20.753 -4.530 -45.587 1.00 46.44 228 VAL A CA 1
ATOM 1819 C C . VAL A 1 228 ? 22.113 -4.163 -44.997 1.00 46.44 228 VAL A C 1
ATOM 1821 O O . VAL A 1 228 ? 22.560 -3.026 -45.127 1.00 46.44 228 VAL A O 1
ATOM 1824 N N . VAL A 1 229 ? 22.770 -5.123 -44.348 1.00 46.53 229 VAL A N 1
ATOM 1825 C CA . VAL A 1 229 ? 24.210 -5.046 -44.113 1.00 46.53 229 VAL A CA 1
ATOM 1826 C C . VAL A 1 229 ? 24.864 -5.213 -45.485 1.00 46.53 229 VAL A C 1
ATOM 1828 O O . VAL A 1 229 ? 24.901 -6.313 -46.037 1.00 46.53 229 VAL A O 1
ATOM 1831 N N . ARG A 1 230 ? 25.295 -4.094 -46.065 1.00 37.62 230 ARG A N 1
ATOM 1832 C CA . ARG A 1 230 ? 26.315 -4.029 -47.112 1.00 37.62 230 ARG A CA 1
ATOM 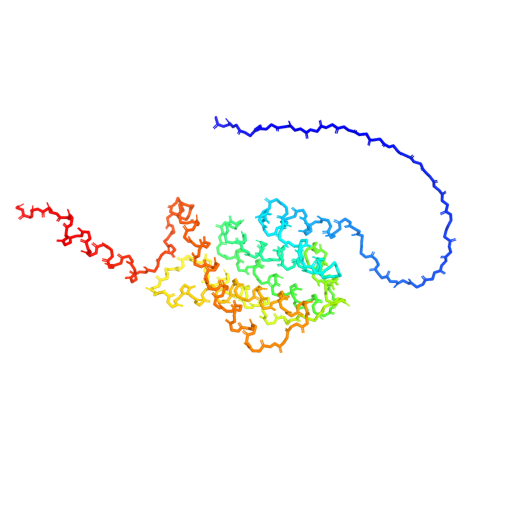1833 C C . ARG A 1 230 ? 27.531 -3.327 -46.542 1.00 37.62 230 ARG A C 1
ATOM 1835 O O . ARG A 1 230 ? 27.322 -2.336 -45.809 1.00 37.62 230 ARG A O 1
#

Sequence (230 aa):
MSLLSLVLRNPRTTSLSLFNRPHSTQTSVIPKEKLDSALGFCRELDYENYLCVPFFPRPIQPAQYALRAFNIEIASVRESVSNQTIGKMRMQFWRDTIDQVFAKKPPQQPIALALSHALETTTLSPLWFKRIIAERESILDDPQYMTIVDVERYAENTASALLYLQLESMGVREVSADHAASHLGKAIGIATLLRALPFHATKRRLVLPAEVTAKVWFWFLVFEGGVVVR

pLDDT: mean 82.29, std 23.53, range [23.88, 98.81]

Solvent-accessible surface area (backbone atoms only — not comparable to full-atom values): 13318 Å² total; per-residue (Å²): 135,87,85,93,78,79,91,89,83,87,89,82,90,84,88,89,80,90,84,86,86,83,91,79,79,91,69,86,76,72,63,68,72,40,54,49,48,23,48,48,47,23,56,76,77,36,48,73,58,47,68,50,44,77,77,44,63,76,90,43,32,64,36,53,33,19,55,50,30,47,52,52,54,63,64,44,39,69,80,73,43,96,47,59,69,59,35,53,51,54,46,49,52,51,51,55,41,50,55,26,23,76,67,75,54,45,56,103,42,53,48,42,44,30,43,38,54,26,56,75,80,30,59,71,65,69,64,40,59,50,39,31,47,50,56,56,56,73,45,55,83,67,66,70,35,57,38,68,67,51,51,42,49,51,9,35,36,38,43,12,29,49,44,49,47,54,37,26,47,71,69,54,88,46,73,70,58,51,53,51,32,41,56,51,14,24,52,53,32,52,52,50,52,62,72,41,40,69,64,34,48,79,71,76,44,63,85,62,26,47,59,59,50,53,54,54,54,49,46,40,51,76,74,70,47,82,71,78,87,124

Nearest PDB structures (foldseek):
  5iys-assembly1_A  TM=8.902E-01  e=3.469E-05  Enterococcus hirae ATCC 9790
  3lgz-assembly1_B  TM=8.410E-01  e=4.171E-04  Staphylococcus aureus
  4hd1-assembly1_A  TM=8.342E-01  e=8.149E-04  Alicyclobacillus acidocaldarius subsp. acidocaldarius DSM 446
  3nri-assembly1_A  TM=8.018E-01  e=1.139E-03  Staphylococcus aureus subsp. aureus A017934/97
  2zy1-assembly1_A  TM=8.442E-01  e=2.568E-03  Staphylococcus aureus

Organism: NCBI:txid994334

InterPro domains:
  IPR002060 Squalene/phytoene synthase [PF00494] (44-215)
  IPR008949 Isoprenoid synthase domain superfamily [G3DSA:1.10.600.10] (27-217)
  IPR008949 Isoprenoid synthase domain superfamily [SSF48576] (38-215)

Mean predicted aligned error: 10.39 Å

Secondary structure (DSSP, 8-state):
-------------------------------HHHHHHHHHHHHHH-HHHHHHGGGS-GGGHHHHHHHHHHHHHHHHHHHH-SSHHHHHHHHHHHHHHHHHHHTT---S-HHHHHHHHHHHH----HHHHHHHHHHHHTTTT-PPP-SHHHHHHHHIIIIIHHHHHHHHHTT---HHHHHHHHHHHHHHHHHHHHHHHHHHHHTT---S-HHHHHHHHHHIIIII------

Foldseek 3Di:
DDDPDDDDDDDDDDDDDDDDDDDDDPPPPDDPVLLVVLLVQCVVQPVVVNVVLVVDPPVQSLVSSLLVSLLSVLLCLLVPDPDLVSSVVVLVVQLVQLVCLVVLNHDPDSSSVSNSVLVVQFDFDSVLSNLQSVLSSVCSVQDAAADLVSQLSSLQSRQLSSVRRVCRSVVNDDPVSSVVSSVVSSVVSVVVLVVCQVVCVVVVHDHDHPVVVVVVVVCCCPPVVPPPPD